Protein AF-A0A841KXM1-F1 (afdb_monomer_lite)

Radius of gyration: 32.11 Å; chains: 1; bounding box: 102×37×60 Å

Foldseek 3Di:
DDDDDDDDPPPVVVPDDPVRVVVVVVVLVVQQVVLVPDDDPQPDWRKDWAWDDADPNDTDIDMDTDPPPRDPDQDLLNLLVVLQADPVLSVVVVVCVVVVVDDSVLSVQLSVCCVVVVLNPDDNVSSNVVSVVSSVVVVVVVLVVLLVVLVVCVVVVNDDPVSVVSVVVSVVVVVVVVVVVVPDDPVVLVPDDPVRNVVVVVVVVVVVVVVVVVVVVVVVVVVD

pLDDT: mean 82.64, std 16.14, range [30.27, 97.94]

Organism: NCBI:txid1417629

Structure (mmCIF, N/CA/C/O backbone):
data_AF-A0A841KXM1-F1
#
_entry.id   AF-A0A841KXM1-F1
#
loop_
_atom_site.group_PDB
_atom_site.id
_atom_site.type_symbol
_atom_site.label_atom_id
_atom_site.label_alt_id
_atom_site.label_comp_id
_atom_site.label_asym_id
_atom_site.label_entity_id
_atom_site.label_seq_id
_atom_site.pdbx_PDB_ins_code
_atom_site.Cartn_x
_atom_site.Cartn_y
_atom_site.Cartn_z
_atom_site.occupancy
_atom_site.B_iso_or_equiv
_atom_site.auth_seq_id
_atom_site.auth_comp_id
_atom_site.auth_asym_id
_atom_site.auth_atom_id
_atom_site.pdbx_PDB_model_num
ATOM 1 N N . MET A 1 1 ? -34.979 -2.047 9.737 1.00 33.75 1 MET A N 1
ATOM 2 C CA . MET A 1 1 ? -35.364 -2.482 8.379 1.00 33.75 1 MET A CA 1
ATOM 3 C C . MET A 1 1 ? -36.869 -2.635 8.407 1.00 33.75 1 MET A C 1
ATOM 5 O O . MET A 1 1 ? -37.334 -3.384 9.251 1.00 33.75 1 MET A O 1
ATOM 9 N N . ALA A 1 2 ? -37.615 -1.849 7.634 1.00 32.53 2 ALA A N 1
ATOM 10 C CA . ALA A 1 2 ? -39.067 -2.001 7.574 1.00 32.53 2 ALA A CA 1
ATOM 11 C C . ALA A 1 2 ? -39.376 -3.144 6.600 1.00 32.53 2 ALA A C 1
ATOM 13 O O . ALA A 1 2 ? -38.935 -3.090 5.452 1.00 32.53 2 ALA A O 1
ATOM 14 N N . GLU A 1 3 ? -40.041 -4.195 7.076 1.00 30.27 3 GLU A N 1
ATOM 15 C CA . GLU A 1 3 ? -40.542 -5.271 6.221 1.00 30.27 3 GLU A CA 1
ATOM 16 C C . GLU A 1 3 ? -41.636 -4.712 5.306 1.00 30.27 3 GLU A C 1
ATOM 18 O O . GLU A 1 3 ? -42.667 -4.226 5.767 1.00 30.27 3 GLU A O 1
ATOM 23 N N . GLU A 1 4 ? -41.404 -4.757 3.993 1.00 31.05 4 GLU A N 1
ATOM 24 C CA . GLU A 1 4 ? -42.447 -4.494 3.004 1.00 31.05 4 GLU A CA 1
ATOM 25 C C . GLU A 1 4 ? -43.400 -5.695 2.968 1.00 31.05 4 GLU A C 1
ATOM 27 O O . GLU A 1 4 ? -43.123 -6.716 2.333 1.00 31.05 4 GLU A O 1
ATOM 32 N N . ALA A 1 5 ? -44.541 -5.575 3.646 1.00 32.94 5 ALA A N 1
ATOM 33 C CA . ALA A 1 5 ? -45.644 -6.513 3.498 1.00 32.94 5 ALA A CA 1
ATOM 34 C C . ALA A 1 5 ? -46.252 -6.368 2.090 1.00 32.94 5 ALA A C 1
ATOM 36 O O . ALA A 1 5 ? -46.859 -5.351 1.755 1.00 32.94 5 ALA A O 1
ATOM 37 N N . LYS A 1 6 ? -46.087 -7.390 1.242 1.00 36.53 6 LYS A N 1
ATOM 38 C CA . LYS A 1 6 ? -46.737 -7.465 -0.074 1.00 36.53 6 LYS A CA 1
ATOM 39 C C . LYS A 1 6 ? -48.099 -8.146 0.059 1.00 36.53 6 LYS A C 1
ATOM 41 O O . LYS A 1 6 ? -48.191 -9.367 -0.016 1.00 36.53 6 LYS A O 1
ATOM 46 N N . GLY A 1 7 ? -49.151 -7.353 0.239 1.00 41.91 7 GLY A N 1
ATOM 47 C CA . GLY A 1 7 ? -50.539 -7.802 0.106 1.00 41.91 7 GLY A CA 1
ATOM 48 C C . GLY A 1 7 ? -51.054 -7.589 -1.319 1.00 41.91 7 GLY A C 1
ATOM 49 O O . GLY A 1 7 ? -50.801 -6.546 -1.919 1.00 41.91 7 GLY A O 1
ATOM 50 N N . THR A 1 8 ? -51.773 -8.562 -1.881 1.00 43.53 8 THR A N 1
ATOM 51 C CA . THR A 1 8 ? -52.565 -8.364 -3.107 1.00 43.53 8 THR A CA 1
ATOM 52 C C . THR A 1 8 ? -54.009 -8.102 -2.694 1.00 43.53 8 THR A C 1
ATOM 54 O O . THR A 1 8 ? -54.679 -9.000 -2.196 1.00 43.53 8 THR A O 1
ATOM 57 N N . LEU A 1 9 ? -54.478 -6.865 -2.880 1.00 47.56 9 LEU A N 1
ATOM 58 C CA . LEU A 1 9 ? -55.866 -6.453 -2.640 1.00 47.56 9 LEU A CA 1
ATOM 59 C C . LEU A 1 9 ? -56.769 -7.084 -3.710 1.00 47.56 9 LEU A C 1
ATOM 61 O O . LEU A 1 9 ? -57.088 -6.446 -4.709 1.00 47.56 9 LEU A O 1
ATOM 65 N N . LYS A 1 10 ? -57.105 -8.368 -3.573 1.00 45.72 10 LYS A N 1
ATOM 66 C CA . LYS A 1 10 ? -58.022 -9.042 -4.506 1.00 45.72 10 LYS A CA 1
ATOM 67 C C . LYS A 1 10 ? -59.492 -8.801 -4.150 1.00 45.72 10 LYS A C 1
ATOM 69 O O . LYS A 1 10 ? -60.303 -8.696 -5.064 1.00 45.72 10 LYS A O 1
ATOM 74 N N . ASP A 1 11 ? -59.798 -8.619 -2.866 1.00 42.34 11 ASP A N 1
ATOM 75 C CA . ASP A 1 11 ? -61.180 -8.564 -2.369 1.00 42.34 11 ASP A CA 1
ATOM 76 C C . ASP A 1 11 ? -61.728 -7.129 -2.181 1.00 42.34 11 ASP A C 1
ATOM 78 O O . ASP A 1 11 ? -62.939 -6.937 -2.150 1.00 42.34 11 ASP A O 1
ATOM 82 N N . ASP A 1 12 ? -60.869 -6.097 -2.174 1.00 47.28 12 ASP A N 1
ATOM 83 C CA . ASP A 1 12 ? -61.279 -4.679 -2.048 1.00 47.28 12 ASP A CA 1
ATOM 84 C C . ASP A 1 12 ? -61.554 -3.975 -3.392 1.00 47.28 12 ASP A C 1
ATOM 86 O O . ASP A 1 12 ? -62.037 -2.846 -3.436 1.00 47.28 12 ASP A O 1
ATOM 90 N N . VAL A 1 13 ? -61.267 -4.616 -4.529 1.00 48.66 13 VAL A N 1
ATOM 91 C CA . VAL A 1 13 ? -61.446 -3.996 -5.861 1.00 48.66 13 VAL A CA 1
ATOM 92 C C . VAL A 1 13 ? -62.911 -4.047 -6.321 1.00 48.66 13 VAL A C 1
ATOM 94 O O . VAL A 1 13 ? -63.328 -3.275 -7.191 1.00 48.66 13 VAL A O 1
ATOM 97 N N . THR A 1 14 ? -63.726 -4.922 -5.725 1.00 45.06 14 THR A N 1
ATOM 98 C CA . THR A 1 14 ? -65.146 -5.088 -6.068 1.00 45.06 14 THR A CA 1
ATOM 99 C C . THR A 1 14 ? -66.056 -4.011 -5.473 1.00 45.06 14 THR A C 1
ATOM 101 O O . THR A 1 14 ? -67.154 -3.828 -5.989 1.00 45.06 14 THR A O 1
ATOM 104 N N . SER A 1 15 ? -65.614 -3.266 -4.453 1.00 54.12 15 SER A N 1
ATOM 105 C CA . SER A 1 15 ? -66.387 -2.201 -3.782 1.00 54.12 15 SER A CA 1
ATOM 106 C C . SER A 1 15 ? -66.145 -0.792 -4.350 1.00 54.12 15 SER A C 1
ATOM 108 O O . SER A 1 15 ? -66.822 0.161 -3.966 1.00 54.12 15 SER A O 1
ATOM 110 N N . ILE A 1 16 ? -65.203 -0.643 -5.287 1.00 60.38 16 ILE A N 1
ATOM 111 C CA . ILE A 1 16 ? -64.848 0.646 -5.895 1.00 60.38 16 ILE A CA 1
ATOM 112 C C . ILE A 1 16 ? -65.830 0.969 -7.029 1.00 60.38 16 ILE A C 1
ATOM 114 O O . ILE A 1 16 ? -66.057 0.141 -7.917 1.00 60.38 16 ILE A O 1
ATOM 118 N N . SER A 1 17 ? -66.377 2.189 -7.036 1.00 59.97 17 SER A N 1
ATOM 119 C CA . SER A 1 17 ? -67.207 2.682 -8.141 1.00 59.97 17 SER A CA 1
ATOM 120 C C . SER A 1 17 ? -66.431 2.680 -9.464 1.00 59.97 17 SER A C 1
ATOM 122 O O . SER A 1 17 ? -65.209 2.846 -9.489 1.00 59.97 17 SER A O 1
ATOM 124 N N . ASP A 1 18 ? -67.121 2.537 -10.594 1.00 67.88 18 ASP A N 1
ATOM 125 C CA . ASP A 1 18 ? -66.460 2.489 -11.908 1.00 67.88 18 ASP A CA 1
ATOM 126 C C . ASP A 1 18 ? -65.657 3.766 -12.214 1.00 67.88 18 ASP A C 1
ATOM 128 O O . ASP A 1 18 ? -64.608 3.728 -12.865 1.00 67.88 18 ASP A O 1
ATOM 132 N N . GLN A 1 19 ? -66.077 4.896 -11.639 1.00 66.06 19 GLN A N 1
ATOM 133 C CA . GLN A 1 19 ? -65.348 6.160 -11.692 1.00 66.06 19 GLN A CA 1
ATOM 134 C C . GLN A 1 19 ? -64.043 6.122 -10.870 1.00 66.06 19 GLN A C 1
ATOM 136 O O . GLN A 1 19 ? -63.011 6.617 -11.326 1.00 66.06 19 GLN A O 1
ATOM 141 N N . GLY A 1 20 ? -64.042 5.481 -9.695 1.00 60.66 20 GLY A N 1
ATOM 142 C CA . GLY A 1 20 ? -62.836 5.258 -8.889 1.00 60.66 20 GLY A CA 1
ATOM 143 C C . GLY A 1 20 ? -61.841 4.305 -9.561 1.00 60.66 20 GLY A C 1
ATOM 144 O O . GLY A 1 20 ? -60.639 4.577 -9.582 1.00 60.66 20 GLY A O 1
ATOM 145 N N . LYS A 1 21 ? -62.336 3.239 -10.204 1.00 64.12 21 LYS A N 1
ATOM 146 C CA . LYS A 1 21 ? -61.508 2.306 -10.992 1.00 64.12 21 LYS A CA 1
ATOM 147 C C . LYS A 1 21 ? -60.839 3.011 -12.172 1.00 64.12 21 LYS A C 1
ATOM 149 O O . LYS A 1 21 ? -59.639 2.852 -12.387 1.00 64.12 21 LYS A O 1
ATOM 154 N N . THR A 1 22 ? -61.590 3.841 -12.894 1.00 68.50 22 THR A N 1
ATOM 155 C CA . THR A 1 22 ? -61.076 4.610 -14.041 1.00 68.50 22 THR A CA 1
ATOM 156 C C . THR A 1 22 ? -59.987 5.603 -13.619 1.00 68.50 22 THR A C 1
ATOM 158 O O . THR A 1 22 ? -58.954 5.722 -14.286 1.00 68.50 22 THR A O 1
ATOM 161 N N . SER A 1 23 ? -60.157 6.263 -12.470 1.00 67.25 23 SER A N 1
ATOM 162 C CA . SER A 1 23 ? -59.146 7.163 -11.900 1.00 67.25 23 SER A CA 1
ATOM 163 C C . SER A 1 23 ? -57.851 6.430 -11.523 1.00 67.25 23 SER A C 1
ATOM 165 O O . SER A 1 23 ? -56.763 6.890 -11.866 1.00 67.25 23 SER A O 1
ATOM 167 N N . LEU A 1 24 ? -57.938 5.251 -10.897 1.00 70.56 24 LEU A N 1
ATOM 168 C CA . LEU A 1 24 ? -56.762 4.439 -10.544 1.00 70.56 24 LEU A CA 1
ATOM 169 C C . LEU A 1 24 ? -56.014 3.907 -11.773 1.00 70.56 24 LEU A C 1
ATOM 171 O O . LEU A 1 24 ? -54.780 3.884 -11.784 1.00 70.56 24 LEU A O 1
ATOM 175 N N . ILE A 1 25 ? -56.742 3.521 -12.826 1.00 72.75 25 ILE A N 1
ATOM 176 C CA . ILE A 1 25 ? -56.154 3.131 -14.116 1.00 72.75 25 ILE A CA 1
ATOM 177 C C . ILE A 1 25 ? -55.396 4.315 -14.721 1.00 72.75 25 ILE A C 1
ATOM 179 O O . ILE A 1 25 ? -54.244 4.166 -15.126 1.00 72.75 25 ILE A O 1
ATOM 183 N N . THR A 1 26 ? -56.000 5.504 -14.716 1.00 71.94 26 THR A N 1
ATOM 184 C CA . THR A 1 26 ? -55.374 6.724 -15.244 1.00 71.94 26 THR A CA 1
ATOM 185 C C . THR A 1 26 ? -54.081 7.055 -14.498 1.00 71.94 26 THR A C 1
ATOM 187 O O . THR A 1 26 ? -53.045 7.269 -15.123 1.00 71.94 26 THR A O 1
ATOM 190 N N . LEU A 1 27 ? -54.092 7.009 -13.163 1.00 73.44 27 LEU A N 1
ATOM 191 C CA . LEU A 1 27 ? -52.903 7.266 -12.341 1.00 73.44 27 LEU A CA 1
ATOM 192 C C . LEU A 1 27 ? -51.811 6.205 -12.544 1.00 73.44 27 LEU A C 1
ATOM 194 O O . LEU A 1 27 ? -50.624 6.536 -12.574 1.00 73.44 27 LEU A O 1
ATOM 198 N N . SER A 1 28 ? -52.200 4.946 -12.760 1.00 70.38 28 SER A N 1
ATOM 199 C CA . SER A 1 28 ? -51.279 3.851 -13.090 1.00 70.38 28 SER A CA 1
ATOM 200 C C . SER A 1 28 ? -50.615 4.047 -14.458 1.00 70.38 28 SER A C 1
ATOM 202 O O . SER A 1 28 ? -49.408 3.826 -14.604 1.00 70.38 28 SER A O 1
ATOM 204 N N . ILE A 1 29 ? -51.372 4.510 -15.459 1.00 75.25 29 ILE A N 1
ATOM 205 C CA . ILE A 1 29 ? -50.855 4.843 -16.795 1.00 75.25 29 ILE A CA 1
ATOM 206 C C . ILE A 1 29 ? -49.879 6.019 -16.709 1.00 75.25 29 ILE A C 1
ATOM 208 O O . ILE A 1 29 ? -48.792 5.942 -17.288 1.00 75.25 29 ILE A O 1
ATOM 212 N N . THR A 1 30 ? -50.210 7.063 -15.944 1.00 74.50 30 THR A N 1
ATOM 213 C CA . THR A 1 30 ? -49.326 8.214 -15.708 1.00 74.50 30 THR A CA 1
ATOM 214 C C . THR A 1 30 ? -48.024 7.778 -15.042 1.00 74.50 30 THR A C 1
ATOM 216 O O . THR A 1 30 ? -46.947 8.033 -15.579 1.00 74.50 30 THR A O 1
ATOM 219 N N . ALA A 1 31 ? -48.098 7.015 -13.945 1.00 72.44 31 ALA A N 1
ATOM 220 C CA . ALA A 1 31 ? -46.917 6.503 -13.252 1.00 72.44 31 ALA A CA 1
ATOM 221 C C . ALA A 1 31 ? -46.010 5.688 -14.190 1.00 72.44 31 ALA A C 1
ATOM 223 O O . ALA A 1 31 ? -44.792 5.876 -14.209 1.00 72.44 31 ALA A O 1
ATOM 224 N N . THR A 1 32 ? -46.600 4.817 -15.011 1.00 75.00 32 THR A N 1
ATOM 225 C CA . THR A 1 32 ? -45.868 3.958 -15.955 1.00 75.00 32 THR A CA 1
ATOM 226 C C . THR A 1 32 ? -45.220 4.768 -17.080 1.00 75.00 32 THR A C 1
ATOM 228 O O . THR A 1 32 ? -44.051 4.554 -17.417 1.00 75.00 32 THR A O 1
ATOM 231 N N . THR A 1 33 ? -45.950 5.735 -17.633 1.00 75.19 33 THR A N 1
ATOM 232 C CA . THR A 1 33 ? -45.471 6.629 -18.697 1.00 75.19 33 THR A CA 1
ATOM 233 C C . THR A 1 33 ? -44.314 7.493 -18.205 1.00 75.19 33 THR A C 1
ATOM 235 O O . THR A 1 33 ? -43.276 7.586 -18.864 1.00 75.19 33 THR A O 1
ATOM 238 N N . ASP A 1 34 ? -44.426 8.033 -16.996 1.00 75.44 34 ASP A N 1
ATOM 239 C CA . ASP A 1 34 ? -43.392 8.867 -16.392 1.00 75.44 34 ASP A CA 1
ATOM 240 C C . ASP A 1 34 ? -42.121 8.077 -16.068 1.00 75.44 34 ASP A C 1
ATOM 242 O O . ASP A 1 34 ? -41.009 8.561 -16.292 1.00 75.44 34 ASP A O 1
ATOM 246 N N . VAL A 1 35 ? -42.240 6.834 -15.583 1.00 77.88 35 VAL A N 1
ATOM 247 C CA . VAL A 1 35 ? -41.069 5.954 -15.404 1.00 77.88 35 VAL A CA 1
ATOM 248 C C . VAL A 1 35 ? -40.382 5.667 -16.730 1.00 77.88 35 VAL A C 1
ATOM 250 O O . VAL A 1 35 ? -39.149 5.671 -16.790 1.00 77.88 35 VAL A O 1
ATOM 253 N N . LYS A 1 36 ? -41.158 5.418 -17.788 1.00 71.88 36 LYS A N 1
ATOM 254 C CA . LYS A 1 36 ? -40.633 5.136 -19.126 1.00 71.88 36 LYS A CA 1
ATOM 255 C C . LYS A 1 36 ? -39.865 6.336 -19.688 1.00 71.88 36 LYS A C 1
ATOM 257 O O . LYS A 1 36 ? -38.782 6.153 -20.244 1.00 71.88 36 LYS A O 1
ATOM 262 N N . ASN A 1 37 ? -40.377 7.547 -19.467 1.00 74.62 37 ASN A N 1
ATOM 263 C CA . ASN A 1 37 ? -39.819 8.794 -19.996 1.00 74.62 37 ASN A CA 1
ATOM 264 C C . ASN A 1 37 ? -38.663 9.374 -19.159 1.00 74.62 37 ASN A C 1
ATOM 266 O O . ASN A 1 37 ? -37.918 10.234 -19.637 1.00 74.62 37 ASN A O 1
ATOM 270 N N . LYS A 1 38 ? -38.443 8.896 -17.927 1.00 75.19 38 LYS A N 1
ATOM 271 C CA . LYS A 1 38 ? -37.293 9.306 -17.108 1.00 75.19 38 LYS A CA 1
ATOM 272 C C . LYS A 1 38 ? -35.965 8.857 -17.732 1.00 75.19 38 LYS A C 1
ATOM 274 O O . LYS A 1 38 ? -35.684 7.663 -17.883 1.00 75.19 38 LYS A O 1
ATOM 279 N N . LYS A 1 39 ? -35.081 9.824 -18.004 1.00 61.00 39 LYS A N 1
ATOM 280 C CA . LYS A 1 39 ? -33.675 9.557 -18.349 1.00 61.00 39 LYS A CA 1
ATOM 281 C C . LYS A 1 39 ? -32.973 8.928 -17.139 1.00 61.00 39 LYS A C 1
ATOM 283 O O . LYS A 1 39 ? -32.937 9.518 -16.060 1.00 61.00 39 LYS A O 1
ATOM 288 N N . SER A 1 40 ? -32.430 7.720 -17.306 1.00 58.50 40 SER A N 1
ATOM 289 C CA . SER A 1 40 ? -31.697 7.036 -16.233 1.00 58.50 40 SER A CA 1
ATOM 290 C C . SER A 1 40 ? -30.399 7.782 -15.926 1.00 58.50 40 SER A C 1
ATOM 292 O O . SER A 1 40 ? -29.596 8.041 -16.822 1.00 58.50 40 SER A O 1
ATOM 294 N N . LYS A 1 41 ? -30.164 8.089 -14.647 1.00 58.47 41 LYS A N 1
ATOM 295 C CA . LYS A 1 41 ? -28.811 8.351 -14.150 1.00 58.47 41 LYS A CA 1
ATOM 296 C C . LYS A 1 41 ? -28.156 6.982 -13.948 1.00 58.47 41 LYS A C 1
ATOM 298 O O . LYS A 1 41 ? -28.628 6.208 -13.120 1.00 58.47 41 LYS A O 1
ATOM 303 N N . SER A 1 42 ? -27.125 6.696 -14.749 1.00 48.66 42 SER A N 1
ATOM 304 C CA . SER A 1 42 ? -26.376 5.429 -14.833 1.00 48.66 42 SER A CA 1
ATOM 305 C C . SER A 1 42 ? -26.500 4.514 -13.602 1.00 48.66 42 SER A C 1
ATOM 307 O O . SER A 1 42 ? -25.967 4.822 -12.534 1.00 48.66 42 SER A O 1
ATOM 309 N N . GLY A 1 43 ? -27.142 3.355 -13.784 1.00 55.88 43 GLY A N 1
ATOM 310 C CA . GLY A 1 43 ? -27.114 2.236 -12.834 1.00 55.88 43 GLY A CA 1
ATOM 311 C C . GLY A 1 43 ? -28.158 2.257 -11.712 1.00 55.88 43 GLY A C 1
ATOM 312 O O . GLY A 1 43 ? -28.087 1.403 -10.834 1.00 55.88 43 GLY A O 1
ATOM 313 N N . LYS A 1 44 ? -29.119 3.192 -11.711 1.00 58.12 44 LYS A N 1
ATOM 314 C CA . LYS A 1 44 ? -30.263 3.168 -10.779 1.00 58.12 44 LYS A CA 1
ATOM 315 C C . LYS A 1 44 ? -31.550 2.733 -11.478 1.00 58.12 44 LYS A C 1
ATOM 317 O O . LYS A 1 44 ? -31.846 3.207 -12.577 1.00 58.12 44 LYS A O 1
ATOM 322 N N . THR A 1 45 ? -32.325 1.882 -10.804 1.00 62.66 45 THR A N 1
ATOM 323 C CA . THR A 1 45 ? -33.693 1.509 -11.190 1.00 62.66 45 THR A CA 1
ATOM 324 C C . THR A 1 45 ? -34.537 2.772 -11.344 1.00 62.66 45 THR A C 1
ATOM 326 O O . THR A 1 45 ? -34.564 3.619 -10.445 1.00 62.66 45 THR A O 1
ATOM 329 N N . LYS A 1 46 ? -35.215 2.935 -12.485 1.00 73.81 46 LYS A N 1
ATOM 330 C CA . LYS A 1 46 ? -36.122 4.074 -12.683 1.00 73.81 46 LYS A CA 1
ATOM 331 C C . LYS A 1 46 ? -37.378 3.815 -11.851 1.00 73.81 46 LYS A C 1
ATOM 333 O O . LYS A 1 46 ? -38.024 2.791 -12.050 1.00 73.81 46 LYS A O 1
ATOM 338 N N . LYS A 1 47 ? -37.710 4.730 -10.939 1.00 77.50 47 LYS A N 1
ATOM 339 C CA . LYS A 1 47 ? -38.901 4.665 -10.081 1.00 77.50 47 LYS A CA 1
ATOM 340 C C . LYS A 1 47 ? -39.700 5.963 -10.193 1.00 77.50 47 LYS A C 1
ATOM 342 O O . LYS A 1 47 ? -39.121 7.058 -10.196 1.00 77.50 47 LYS A O 1
ATOM 347 N N . THR A 1 48 ? -41.017 5.847 -10.270 1.00 78.69 48 THR A N 1
ATOM 348 C CA . THR A 1 48 ? -41.958 6.954 -10.075 1.00 78.69 48 THR A CA 1
ATOM 349 C C . THR A 1 48 ? -42.976 6.502 -9.054 1.00 78.69 48 THR A C 1
ATOM 351 O O . THR A 1 48 ? -43.478 5.383 -9.121 1.00 78.69 48 THR A O 1
ATOM 354 N N . THR A 1 49 ? -43.238 7.390 -8.111 1.00 77.56 49 THR A N 1
ATOM 355 C CA . THR A 1 49 ? -44.252 7.226 -7.087 1.00 77.56 49 THR A CA 1
ATOM 356 C C . THR A 1 49 ? -45.294 8.302 -7.338 1.00 77.56 49 THR A C 1
ATOM 358 O O . THR A 1 49 ? -44.930 9.468 -7.485 1.00 77.56 49 THR A O 1
ATOM 361 N N . VAL A 1 50 ? -46.557 7.909 -7.405 1.00 77.88 50 VAL A N 1
ATOM 362 C CA . VAL A 1 50 ? -47.707 8.810 -7.450 1.00 77.88 50 VAL A CA 1
ATOM 363 C C . VAL A 1 50 ? -48.451 8.633 -6.135 1.00 77.88 50 VAL A C 1
ATOM 365 O O . VAL A 1 50 ? -48.864 7.521 -5.808 1.00 77.88 50 VAL A O 1
ATOM 368 N N . GLU A 1 51 ? -48.565 9.701 -5.352 1.00 78.94 51 GLU A N 1
ATOM 369 C CA . GLU A 1 51 ? -49.301 9.668 -4.087 1.00 78.94 51 GLU A CA 1
ATOM 370 C C . GLU A 1 51 ? -50.807 9.671 -4.367 1.00 78.94 51 GLU A C 1
ATOM 372 O O . GLU A 1 51 ? -51.280 10.445 -5.197 1.00 78.94 51 GLU A O 1
ATOM 377 N N . LEU A 1 52 ? -51.544 8.768 -3.719 1.00 73.38 52 LEU A N 1
ATOM 378 C CA . LEU A 1 52 ? -52.992 8.643 -3.868 1.00 73.38 52 LEU A CA 1
ATOM 379 C C . LEU A 1 52 ? -53.722 9.443 -2.791 1.00 73.38 52 LEU A C 1
ATOM 381 O O . LEU A 1 52 ? -54.510 10.325 -3.108 1.00 73.38 52 LEU A O 1
ATOM 385 N N . THR A 1 53 ? -53.481 9.111 -1.523 1.00 73.69 53 THR A N 1
ATOM 386 C CA . THR A 1 53 ? -54.111 9.752 -0.362 1.00 73.69 53 THR A CA 1
ATOM 387 C C . THR A 1 53 ? -53.396 9.331 0.928 1.00 73.69 53 THR A C 1
ATOM 389 O O . THR A 1 53 ? -52.567 8.417 0.914 1.00 73.69 53 THR A O 1
ATOM 392 N N . GLU A 1 54 ? -53.729 9.971 2.044 1.00 77.81 54 GLU A N 1
ATOM 393 C CA . GLU A 1 54 ? -53.304 9.591 3.390 1.00 77.81 54 GLU A CA 1
ATOM 394 C C . GLU A 1 54 ? -54.546 9.354 4.256 1.00 77.81 54 GLU A C 1
ATOM 396 O O . GLU A 1 54 ? -55.429 10.208 4.318 1.00 77.81 54 GLU A O 1
ATOM 401 N N . ILE A 1 55 ? -54.634 8.184 4.892 1.00 72.25 55 ILE A N 1
ATOM 402 C CA . ILE A 1 55 ? -55.731 7.821 5.801 1.00 72.25 55 ILE A CA 1
ATOM 403 C C . ILE A 1 55 ? -55.097 7.332 7.099 1.00 72.25 55 ILE A C 1
ATOM 405 O O . ILE A 1 55 ? -54.254 6.437 7.063 1.00 72.25 55 ILE A O 1
ATOM 409 N N . ASP A 1 56 ? -55.461 7.948 8.224 1.00 72.88 56 ASP A N 1
ATOM 410 C CA . ASP A 1 56 ? -54.965 7.609 9.567 1.00 72.88 56 ASP A CA 1
ATOM 411 C C . ASP A 1 56 ? -53.428 7.551 9.674 1.00 72.88 56 ASP A C 1
ATOM 413 O O . ASP A 1 56 ? -52.849 6.690 10.335 1.00 72.88 56 ASP A O 1
ATOM 417 N N . GLY A 1 57 ? -52.742 8.472 8.988 1.00 71.06 57 GLY A N 1
ATOM 418 C CA . GLY A 1 57 ? -51.276 8.540 8.954 1.00 71.06 57 GLY A CA 1
ATOM 419 C C . GLY A 1 57 ? -50.610 7.524 8.017 1.00 71.06 57 GLY A C 1
ATOM 420 O O . GLY A 1 57 ? -49.381 7.459 7.946 1.00 71.06 57 GLY A O 1
ATOM 421 N N . VAL A 1 58 ? -51.395 6.731 7.279 1.00 61.62 58 VAL A N 1
ATOM 422 C CA . VAL A 1 58 ? -50.909 5.757 6.295 1.00 61.62 58 VAL A CA 1
ATOM 423 C C . VAL A 1 58 ? -51.026 6.338 4.890 1.00 61.62 58 VAL A C 1
ATOM 425 O O . VAL A 1 58 ? -52.118 6.639 4.407 1.00 61.62 58 VAL A O 1
ATOM 428 N N . LYS A 1 59 ? -49.884 6.468 4.209 1.00 71.94 59 LYS A N 1
ATOM 429 C CA . LYS A 1 59 ? -49.805 6.974 2.833 1.00 71.94 59 LYS A CA 1
ATOM 430 C C . LYS A 1 59 ? -50.014 5.860 1.817 1.00 71.94 59 LYS A C 1
ATOM 432 O O . LYS A 1 59 ? -49.240 4.906 1.762 1.00 71.94 59 LYS A O 1
ATOM 437 N N . TYR A 1 60 ? -50.996 6.042 0.947 1.00 68.06 60 TYR A N 1
ATOM 438 C CA . TYR A 1 60 ? -51.265 5.167 -0.186 1.00 68.06 60 TYR A CA 1
ATOM 439 C C . TYR A 1 60 ? -50.600 5.737 -1.436 1.00 68.06 60 TYR A C 1
ATOM 441 O O . TYR A 1 60 ? -50.749 6.918 -1.748 1.00 68.06 60 TYR A O 1
ATOM 449 N N . GLN A 1 61 ? -49.842 4.912 -2.158 1.00 78.44 61 GLN A N 1
ATOM 450 C CA . GLN A 1 61 ? -49.072 5.345 -3.323 1.00 78.44 61 GLN A CA 1
ATOM 451 C C . GLN A 1 61 ? -49.094 4.281 -4.427 1.00 78.44 61 GLN A C 1
ATOM 453 O O . GLN A 1 61 ? -49.014 3.087 -4.144 1.00 78.44 61 GLN A O 1
ATOM 458 N N . ILE A 1 62 ? -49.125 4.715 -5.690 1.00 77.00 62 ILE A N 1
ATOM 459 C CA . ILE A 1 62 ? -48.848 3.863 -6.854 1.00 77.00 62 ILE A CA 1
ATOM 460 C C . ILE A 1 62 ? -47.373 3.994 -7.201 1.00 77.00 62 ILE A C 1
ATOM 462 O O . ILE A 1 62 ? -46.859 5.093 -7.417 1.00 77.00 62 ILE A O 1
ATOM 466 N N . VAL A 1 63 ? -46.689 2.859 -7.286 1.00 74.81 63 VAL A N 1
ATOM 467 C CA . VAL A 1 63 ? -45.267 2.798 -7.606 1.00 74.81 63 VAL A CA 1
ATOM 468 C C . VAL A 1 63 ? -45.076 2.051 -8.917 1.00 74.81 63 VAL A C 1
ATOM 470 O O . VAL A 1 63 ? -45.401 0.873 -9.019 1.00 74.81 63 VAL A O 1
ATOM 473 N N . ALA A 1 64 ? -44.475 2.721 -9.897 1.00 77.19 64 ALA A N 1
ATOM 474 C CA . ALA A 1 64 ? -43.977 2.088 -11.109 1.00 77.19 64 ALA A CA 1
ATOM 475 C C . ALA A 1 64 ? -42.444 1.996 -11.052 1.00 77.19 64 ALA A C 1
ATOM 477 O O . ALA A 1 64 ? -41.755 2.951 -10.669 1.00 77.19 64 ALA A O 1
ATOM 478 N N . THR A 1 65 ? -41.898 0.848 -11.451 1.00 72.38 65 THR A N 1
ATOM 479 C CA . THR A 1 65 ? -40.454 0.584 -11.517 1.00 72.38 65 THR A CA 1
ATOM 480 C C . THR A 1 65 ? -40.089 -0.053 -12.852 1.00 72.38 65 THR A C 1
ATOM 482 O O . THR A 1 65 ? -40.720 -1.019 -13.265 1.00 72.38 65 THR A O 1
ATOM 485 N N . ASN A 1 66 ? -39.054 0.460 -13.522 1.00 72.19 66 ASN A N 1
ATOM 486 C CA . ASN A 1 66 ? -38.467 -0.197 -14.693 1.00 72.19 66 ASN A CA 1
ATOM 487 C C . ASN A 1 66 ? -37.227 -0.985 -14.244 1.00 72.19 66 ASN A C 1
ATOM 489 O O . ASN A 1 66 ? -36.204 -0.390 -13.891 1.00 72.19 66 ASN A O 1
ATOM 493 N N . GLU A 1 67 ? -37.351 -2.314 -14.257 1.00 64.75 67 GLU A N 1
ATOM 494 C CA . GLU A 1 67 ? -36.312 -3.291 -13.909 1.00 64.75 67 GLU A CA 1
ATOM 495 C C . GLU A 1 67 ? -35.382 -3.635 -15.088 1.00 64.75 67 GLU A C 1
ATOM 497 O O . GLU A 1 67 ? -34.895 -4.760 -15.206 1.00 64.75 67 GLU A O 1
ATOM 502 N N . GLU A 1 68 ? -35.099 -2.689 -15.986 1.00 62.91 68 GLU A N 1
ATOM 503 C CA . GLU A 1 68 ? -33.985 -2.835 -16.924 1.00 62.91 68 GLU A CA 1
ATOM 504 C C . GLU A 1 68 ? -32.709 -3.145 -16.126 1.00 62.91 68 GLU A C 1
ATOM 506 O O . GLU A 1 68 ? -32.188 -2.301 -15.389 1.00 62.91 68 GLU A O 1
ATOM 511 N N . LYS A 1 69 ? -32.226 -4.391 -16.249 1.00 53.62 69 LYS A N 1
ATOM 512 C CA . LYS A 1 69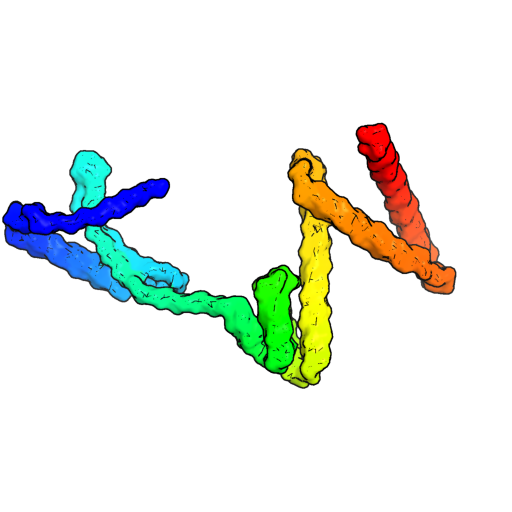 ? -31.027 -4.881 -15.568 1.00 53.62 69 LYS A CA 1
ATOM 513 C C . LYS A 1 69 ? -29.875 -3.930 -15.878 1.00 53.62 69 LYS A C 1
ATOM 515 O O . LYS A 1 69 ? -29.360 -3.905 -16.995 1.00 53.62 69 LYS A O 1
ATOM 520 N N . SER A 1 70 ? -29.469 -3.152 -14.874 1.00 56.56 70 SER A N 1
ATOM 521 C CA . SER A 1 70 ? -28.192 -2.442 -14.858 1.00 56.56 70 SER A CA 1
ATOM 522 C C . SER A 1 70 ? -27.128 -3.384 -15.418 1.00 56.56 70 SER A C 1
ATOM 524 O O . SER A 1 70 ? -26.940 -4.465 -14.857 1.00 56.56 70 SER A O 1
ATOM 526 N N . LYS A 1 71 ? -26.444 -2.999 -16.507 1.00 59.78 71 LYS A N 1
ATOM 527 C CA . LYS A 1 71 ? -25.332 -3.800 -17.040 1.00 59.78 71 LYS A CA 1
ATOM 528 C C . LYS A 1 71 ? -24.404 -4.170 -15.874 1.00 59.78 71 LYS A C 1
ATOM 530 O O . LYS A 1 71 ? -24.094 -3.285 -15.065 1.00 59.78 71 LYS A O 1
ATOM 535 N N . PRO A 1 72 ? -24.008 -5.446 -15.735 1.00 62.31 72 PRO A N 1
ATOM 536 C CA . PRO A 1 72 ? -23.137 -5.848 -14.644 1.00 62.31 72 PRO A CA 1
ATOM 537 C C . PRO A 1 72 ? -21.863 -5.004 -14.698 1.00 62.31 72 PRO A C 1
ATOM 539 O O . PRO A 1 72 ? -21.302 -4.766 -15.771 1.00 62.31 72 PRO A O 1
ATOM 542 N N . ARG A 1 73 ? -21.437 -4.483 -13.542 1.00 69.19 73 ARG A N 1
ATOM 543 C CA . ARG A 1 73 ? -20.168 -3.754 -13.453 1.00 69.19 73 ARG A CA 1
ATOM 544 C C . ARG A 1 73 ? -19.048 -4.701 -13.883 1.00 69.19 73 ARG A C 1
ATOM 546 O O . ARG A 1 73 ? -18.995 -5.822 -13.388 1.00 69.19 73 ARG A O 1
ATOM 553 N N . ALA A 1 74 ? -18.162 -4.230 -14.763 1.00 80.06 74 ALA A N 1
ATOM 554 C CA . ALA A 1 74 ? -16.989 -4.993 -15.182 1.00 80.06 74 ALA A CA 1
ATOM 555 C C . ALA A 1 74 ? -16.185 -5.447 -13.956 1.00 80.06 74 ALA A C 1
ATOM 557 O O . ALA A 1 74 ? -15.880 -4.633 -13.069 1.00 80.06 74 ALA A O 1
ATOM 558 N N . THR A 1 75 ? -15.862 -6.739 -13.917 1.00 89.88 75 THR A N 1
ATOM 559 C CA . THR A 1 75 ? -15.090 -7.344 -12.828 1.00 89.88 75 THR A CA 1
ATOM 560 C C . THR A 1 75 ? -13.645 -6.838 -12.850 1.00 89.88 75 THR A C 1
ATOM 562 O O . THR A 1 75 ? -13.207 -6.181 -13.800 1.00 89.88 75 THR A O 1
ATOM 565 N N . VAL A 1 76 ? -12.879 -7.080 -11.784 1.00 90.44 76 VAL A N 1
ATOM 566 C CA . VAL A 1 76 ? -11.456 -6.699 -11.778 1.00 90.44 76 VAL A CA 1
ATOM 567 C C . VAL A 1 76 ? -10.679 -7.555 -12.776 1.00 90.44 76 VAL A C 1
ATOM 569 O O . VAL A 1 76 ? -9.775 -7.055 -13.433 1.00 90.44 76 VAL A O 1
ATOM 572 N N . GLU A 1 77 ? -11.087 -8.799 -12.976 1.00 93.81 77 GLU A N 1
ATOM 573 C CA . GLU A 1 77 ? -10.562 -9.703 -13.989 1.00 93.81 77 GLU A CA 1
ATOM 574 C C . GLU A 1 77 ? -10.804 -9.168 -15.401 1.00 93.81 77 GLU A C 1
ATOM 576 O O . GLU A 1 77 ? -9.884 -9.176 -16.217 1.00 93.81 77 GLU A O 1
ATOM 581 N N . ASP A 1 78 ? -11.997 -8.634 -15.681 1.00 92.62 78 ASP A N 1
ATOM 582 C CA . ASP A 1 78 ? -12.281 -7.979 -16.966 1.00 92.62 78 ASP A CA 1
ATOM 583 C C . ASP A 1 78 ? -11.388 -6.755 -17.166 1.00 92.62 78 ASP A C 1
ATOM 585 O O . ASP A 1 78 ? -10.857 -6.544 -18.256 1.00 92.62 78 ASP A O 1
ATOM 589 N N . LYS A 1 79 ? -11.147 -5.987 -16.096 1.00 92.94 79 LYS A N 1
ATOM 590 C CA . LYS A 1 79 ? -10.211 -4.858 -16.132 1.00 92.94 79 LYS A CA 1
ATOM 591 C C . LYS A 1 79 ? -8.788 -5.318 -16.425 1.00 92.94 79 LYS A C 1
ATOM 593 O O . LYS A 1 79 ? -8.161 -4.728 -17.294 1.00 92.94 79 LYS A O 1
ATOM 598 N N . ILE A 1 80 ? -8.298 -6.374 -15.771 1.00 95.12 80 ILE A N 1
ATOM 599 C CA . ILE A 1 80 ? -6.955 -6.926 -16.014 1.00 95.12 80 ILE A CA 1
ATOM 600 C C . ILE A 1 80 ? -6.817 -7.378 -17.474 1.00 95.12 80 ILE A C 1
ATOM 602 O O . ILE A 1 80 ? -5.848 -7.011 -18.135 1.00 95.12 80 ILE A O 1
ATOM 606 N N . ARG A 1 81 ? -7.805 -8.107 -18.008 1.00 94.75 81 ARG A N 1
ATOM 607 C CA . ARG A 1 81 ? -7.809 -8.539 -19.418 1.00 94.75 81 ARG A CA 1
ATOM 608 C C . ARG A 1 81 ? -7.812 -7.355 -20.381 1.00 94.75 81 ARG A C 1
ATOM 610 O O . ARG A 1 81 ? -7.113 -7.391 -21.388 1.00 94.75 81 ARG A O 1
ATOM 617 N N . SER A 1 82 ? -8.546 -6.291 -20.053 1.00 92.25 82 SER A N 1
ATOM 618 C CA . SER A 1 82 ? -8.639 -5.093 -20.894 1.00 92.25 82 SER A CA 1
ATOM 619 C C . SER A 1 82 ? -7.340 -4.285 -20.999 1.00 92.25 82 SER A C 1
ATOM 621 O O . SER A 1 82 ? -7.231 -3.453 -21.893 1.00 92.25 82 SER A O 1
ATOM 623 N N . ILE A 1 83 ? -6.340 -4.539 -20.141 1.00 92.88 83 ILE A N 1
ATOM 624 C CA . ILE A 1 83 ? -5.023 -3.883 -20.237 1.00 92.88 83 ILE A CA 1
ATOM 625 C C . ILE A 1 83 ? -4.303 -4.302 -21.532 1.00 92.88 83 ILE A C 1
ATOM 627 O O . ILE A 1 83 ? -3.529 -3.524 -22.083 1.00 92.88 83 ILE A O 1
ATOM 631 N N . GLY A 1 84 ? -4.565 -5.513 -22.041 1.00 90.94 84 GLY A N 1
ATOM 632 C CA . GLY A 1 84 ? -3.948 -6.008 -23.275 1.00 90.94 84 GLY A CA 1
ATOM 633 C C . GLY A 1 84 ? -2.500 -6.483 -23.108 1.00 90.94 84 GLY A C 1
ATOM 634 O O . GLY A 1 84 ? -1.748 -6.505 -24.079 1.00 90.94 84 GLY A O 1
ATOM 635 N N . LEU A 1 85 ? -2.093 -6.850 -21.887 1.00 93.44 85 LEU A N 1
ATOM 636 C CA . LEU A 1 85 ? -0.806 -7.511 -21.647 1.00 93.44 85 LEU A CA 1
ATOM 637 C C . LEU A 1 85 ? -0.816 -8.941 -22.201 1.00 93.44 85 LEU A C 1
ATOM 639 O O . LEU A 1 85 ? -1.872 -9.558 -22.374 1.00 93.44 85 LEU A O 1
ATOM 643 N N . VAL A 1 86 ? 0.375 -9.501 -22.416 1.00 95.12 86 VAL A N 1
ATOM 644 C CA . VAL A 1 86 ? 0.528 -10.885 -22.886 1.00 95.12 86 VAL A CA 1
ATOM 645 C C . VAL A 1 86 ? -0.169 -11.855 -21.921 1.00 95.12 86 VAL A C 1
ATOM 647 O O . VAL A 1 86 ? -0.070 -11.711 -20.702 1.00 95.12 86 VAL A O 1
ATOM 650 N N . ASN A 1 87 ? -0.834 -12.884 -22.462 1.00 95.12 87 ASN A N 1
ATOM 651 C CA . ASN A 1 87 ? -1.672 -13.836 -21.714 1.00 95.12 87 ASN A CA 1
ATOM 652 C C . ASN A 1 87 ? -1.022 -14.394 -20.441 1.00 95.12 87 ASN A C 1
ATOM 654 O O . ASN A 1 87 ? -1.696 -14.521 -19.422 1.00 95.12 87 ASN A O 1
ATOM 658 N N . LYS A 1 88 ? 0.285 -14.688 -20.476 1.00 94.62 88 LYS A N 1
ATOM 659 C CA . LYS A 1 88 ? 1.030 -15.172 -19.306 1.00 94.62 88 LYS A CA 1
ATOM 660 C C . LYS A 1 88 ? 1.021 -14.150 -18.161 1.00 94.62 88 LYS A C 1
ATOM 662 O O . LYS A 1 88 ? 0.715 -14.509 -17.031 1.00 94.62 88 LYS A O 1
ATOM 667 N N . VAL A 1 89 ? 1.301 -12.880 -18.463 1.00 95.31 89 VAL A N 1
ATOM 668 C CA . VAL A 1 89 ? 1.320 -11.781 -17.480 1.00 95.31 89 VAL A CA 1
ATOM 669 C C . VAL A 1 89 ? -0.092 -11.503 -16.965 1.00 95.31 89 VAL A C 1
ATOM 671 O O . VAL A 1 89 ? -0.307 -11.411 -15.757 1.00 95.31 89 VAL A O 1
ATOM 674 N N . THR A 1 90 ? -1.070 -11.452 -17.871 1.00 96.56 90 THR A N 1
ATOM 675 C CA . THR A 1 90 ? -2.497 -11.309 -17.549 1.00 96.56 90 THR A CA 1
ATOM 676 C C . THR A 1 90 ? -2.976 -12.412 -16.599 1.00 96.56 90 THR A C 1
ATOM 678 O O . THR A 1 90 ? -3.630 -12.119 -15.598 1.00 96.56 90 THR A O 1
ATOM 681 N N . GLY A 1 91 ? -2.614 -13.671 -16.868 1.00 96.81 91 GLY A N 1
ATOM 682 C CA . GLY A 1 91 ? -2.938 -14.817 -16.017 1.00 96.81 91 GLY A CA 1
ATOM 683 C C . GLY A 1 91 ? -2.360 -14.682 -14.609 1.00 96.81 91 GLY A C 1
ATOM 684 O O . GLY A 1 91 ? -3.100 -14.796 -13.634 1.00 96.81 91 GLY A O 1
ATOM 685 N N . THR A 1 92 ? -1.073 -14.335 -14.497 1.00 96.62 92 THR A N 1
ATOM 686 C CA . THR A 1 92 ? -0.419 -14.108 -13.198 1.00 96.62 92 THR A CA 1
ATOM 687 C C . THR A 1 92 ? -1.103 -13.001 -12.394 1.00 96.62 92 THR A C 1
ATOM 689 O O . THR A 1 92 ? -1.337 -13.170 -11.201 1.00 96.62 92 THR A O 1
ATOM 692 N N . LEU A 1 93 ? -1.474 -11.881 -13.022 1.00 97.00 93 LEU A N 1
ATOM 693 C CA . LEU A 1 93 ? -2.169 -10.789 -12.329 1.00 97.00 93 LEU A CA 1
ATOM 694 C C . LEU A 1 93 ? -3.545 -11.217 -11.801 1.00 97.00 93 LEU A C 1
ATOM 696 O O . LEU A 1 93 ? -3.907 -10.863 -10.680 1.00 97.00 93 LEU A O 1
ATOM 700 N N . ILE A 1 94 ? -4.301 -12.005 -12.572 1.00 97.19 94 ILE A N 1
ATOM 701 C CA . ILE A 1 94 ? -5.595 -12.54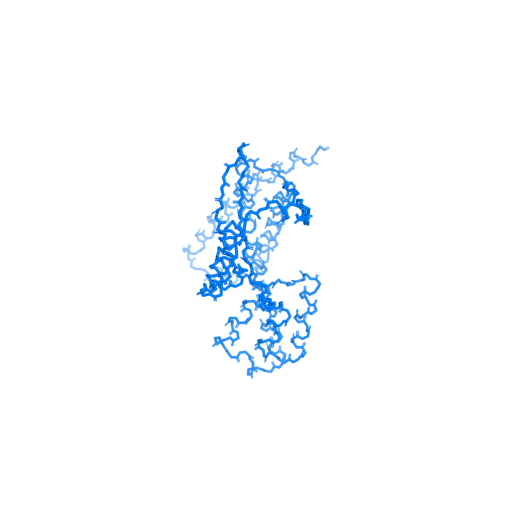1 -12.125 1.00 97.19 94 ILE A CA 1
ATOM 702 C C . ILE A 1 94 ? -5.408 -13.473 -10.922 1.00 97.19 94 ILE A C 1
ATOM 704 O O . ILE A 1 94 ? -6.164 -13.377 -9.957 1.00 97.19 94 ILE A O 1
ATOM 708 N N . GLU A 1 95 ? -4.406 -14.353 -10.944 1.00 97.19 95 GLU A N 1
ATOM 709 C CA . GLU A 1 95 ? -4.116 -15.237 -9.809 1.00 97.19 95 GLU A CA 1
ATOM 710 C C . GLU A 1 95 ? -3.726 -14.458 -8.554 1.00 97.19 95 GLU A C 1
ATOM 712 O O . GLU A 1 95 ? -4.287 -14.707 -7.486 1.00 97.19 95 GLU A O 1
ATOM 717 N N . LYS A 1 96 ? -2.826 -13.475 -8.681 1.00 96.50 96 LYS A N 1
ATOM 718 C CA . LYS A 1 96 ? -2.438 -12.602 -7.566 1.00 96.50 96 LYS A CA 1
ATOM 719 C C . LYS A 1 96 ? -3.634 -11.850 -6.987 1.00 96.50 96 LYS A C 1
ATOM 721 O O . LYS A 1 96 ? -3.755 -11.734 -5.771 1.00 96.50 96 LYS A O 1
ATOM 726 N N . TYR A 1 97 ? -4.546 -11.377 -7.839 1.00 95.69 97 TYR A N 1
ATOM 727 C CA . TYR A 1 97 ? -5.768 -10.712 -7.388 1.00 95.69 97 TYR A CA 1
ATOM 728 C C . TYR A 1 97 ? -6.673 -11.665 -6.599 1.00 95.69 97 TYR A C 1
ATOM 730 O O . TYR A 1 97 ? -7.114 -11.327 -5.504 1.00 95.69 97 TYR A O 1
ATOM 738 N N . LYS A 1 98 ? -6.892 -12.883 -7.107 1.00 94.62 98 LYS A N 1
ATOM 739 C CA . LYS A 1 98 ? -7.700 -13.906 -6.424 1.00 94.62 98 LYS A CA 1
ATOM 740 C C . LYS A 1 98 ? -7.119 -14.326 -5.074 1.00 94.62 98 LYS A C 1
ATOM 742 O O . LYS A 1 98 ? -7.879 -14.618 -4.158 1.00 94.62 98 LYS A O 1
ATOM 747 N N . LYS A 1 99 ? -5.790 -14.336 -4.945 1.00 95.88 99 LYS A N 1
ATOM 748 C CA . LYS A 1 99 ? -5.081 -14.602 -3.683 1.00 95.88 99 LYS A CA 1
ATOM 749 C C . LYS A 1 99 ? -5.074 -13.411 -2.717 1.00 95.88 99 LYS A C 1
ATOM 751 O O . LYS A 1 99 ? -4.613 -13.554 -1.592 1.00 95.88 99 LYS A O 1
ATOM 756 N N . GLY A 1 100 ? -5.558 -12.242 -3.141 1.00 91.19 100 GLY A N 1
ATOM 757 C CA . GLY A 1 100 ? -5.522 -11.013 -2.346 1.00 91.19 100 GLY A CA 1
ATOM 758 C C . GLY A 1 100 ? -4.146 -10.340 -2.279 1.00 91.19 100 GLY A C 1
ATOM 759 O O . GLY A 1 100 ? -3.991 -9.370 -1.544 1.00 91.19 100 GLY A O 1
ATOM 760 N N . GLU A 1 101 ? -3.162 -10.806 -3.055 1.00 92.19 101 GLU A N 1
ATOM 761 C CA . GLU A 1 101 ? -1.812 -10.221 -3.116 1.00 92.19 101 GLU A CA 1
ATOM 762 C C . GLU A 1 101 ? -1.804 -8.852 -3.808 1.00 92.19 101 GLU A C 1
ATOM 764 O O . GLU A 1 101 ? -0.940 -8.019 -3.552 1.00 92.19 101 GLU A O 1
ATOM 769 N N . ILE A 1 102 ? -2.768 -8.615 -4.702 1.00 94.62 102 ILE A N 1
ATOM 770 C CA . ILE A 1 102 ? -2.989 -7.317 -5.338 1.00 94.62 102 ILE A CA 1
ATOM 771 C C . ILE A 1 102 ? -4.464 -6.933 -5.257 1.00 94.62 102 ILE A C 1
ATOM 773 O O . ILE A 1 102 ? -5.355 -7.763 -5.104 1.00 94.62 102 ILE A O 1
ATOM 777 N N . THR A 1 103 ? -4.734 -5.643 -5.409 1.00 93.50 103 THR A N 1
ATOM 778 C CA . THR A 1 103 ? -6.073 -5.047 -5.289 1.00 93.50 103 THR A CA 1
ATOM 779 C C . THR A 1 103 ? -6.463 -4.316 -6.569 1.00 93.50 103 THR A C 1
ATOM 781 O O . THR A 1 103 ? -5.634 -4.068 -7.444 1.00 93.50 103 THR A O 1
ATOM 784 N N . SER A 1 104 ? -7.723 -3.886 -6.672 1.00 92.62 104 SER A N 1
ATOM 785 C CA . SER A 1 104 ? -8.203 -3.107 -7.824 1.00 92.62 104 SER A CA 1
ATOM 786 C C . SER A 1 104 ? -7.430 -1.799 -8.057 1.00 92.62 104 SER A C 1
ATOM 788 O O . SER A 1 104 ? -7.402 -1.291 -9.178 1.00 92.62 104 SER A O 1
ATOM 790 N N . ASN A 1 105 ? -6.792 -1.257 -7.017 1.00 92.62 105 ASN A N 1
ATOM 791 C CA . ASN A 1 105 ? -5.945 -0.075 -7.125 1.00 92.62 105 ASN A CA 1
ATOM 792 C C . ASN A 1 105 ? -4.626 -0.380 -7.844 1.00 92.62 105 ASN A C 1
ATOM 794 O O . ASN A 1 105 ? -4.238 0.388 -8.714 1.00 92.62 105 ASN A O 1
ATOM 798 N N . HIS A 1 106 ? -4.007 -1.529 -7.569 1.00 95.44 106 HIS A N 1
ATOM 799 C CA . HIS A 1 106 ? -2.820 -1.986 -8.298 1.00 95.44 106 HIS A CA 1
ATOM 800 C C . HIS A 1 106 ? -3.118 -2.143 -9.793 1.00 95.44 106 HIS A C 1
ATOM 802 O O . HIS A 1 106 ? -2.394 -1.632 -10.641 1.00 95.44 106 HIS A O 1
ATOM 808 N N . VAL A 1 107 ? -4.248 -2.782 -10.119 1.00 94.94 107 VAL A N 1
ATOM 809 C CA . VAL A 1 107 ? -4.707 -2.960 -11.509 1.00 94.94 107 VAL A CA 1
ATOM 810 C C . VAL A 1 107 ? -4.918 -1.611 -12.202 1.00 94.94 107 VAL A C 1
ATOM 812 O O . VAL A 1 107 ? -4.566 -1.449 -13.369 1.00 94.94 107 VAL A O 1
ATOM 815 N N . ARG A 1 108 ? -5.463 -0.623 -11.483 1.00 93.62 108 ARG A N 1
ATOM 816 C CA . ARG A 1 108 ? -5.648 0.738 -11.999 1.00 93.62 108 ARG A CA 1
ATOM 817 C C . ARG A 1 108 ? -4.317 1.410 -12.323 1.00 93.62 108 ARG A C 1
ATOM 819 O O . ARG A 1 108 ? -4.213 2.027 -13.378 1.00 93.62 108 ARG A O 1
ATOM 826 N N . ASP A 1 109 ? -3.324 1.279 -11.450 1.00 92.94 109 ASP A N 1
ATOM 827 C CA . ASP A 1 109 ? -2.003 1.874 -11.661 1.00 92.94 109 ASP A CA 1
ATOM 828 C C . ASP A 1 109 ? -1.301 1.235 -12.868 1.00 92.94 109 ASP A C 1
ATOM 830 O O . ASP A 1 109 ? -0.811 1.954 -13.736 1.00 92.94 109 ASP A O 1
ATOM 834 N N . ILE A 1 110 ? -1.359 -0.097 -13.001 1.00 93.81 110 ILE A N 1
ATOM 835 C CA . ILE A 1 110 ? -0.829 -0.815 -14.174 1.00 93.81 110 ILE A CA 1
ATOM 836 C C . ILE A 1 110 ? -1.529 -0.346 -15.455 1.00 93.81 110 ILE A C 1
ATOM 838 O O . ILE A 1 110 ? -0.867 -0.026 -16.440 1.00 93.81 110 ILE A O 1
ATOM 842 N N . SER A 1 111 ? -2.863 -0.254 -15.448 1.00 93.31 111 SER A N 1
ATOM 843 C CA . SER A 1 111 ? -3.633 0.224 -16.602 1.00 93.31 111 SER A CA 1
ATOM 844 C C . SER A 1 111 ? -3.268 1.661 -16.982 1.00 93.31 111 SER A C 1
ATOM 846 O O . SER A 1 111 ? -3.168 1.973 -18.170 1.00 93.31 111 SER A O 1
ATOM 848 N N . LYS A 1 112 ? -3.062 2.535 -15.990 1.00 92.31 112 LYS A N 1
ATOM 849 C CA . LYS A 1 112 ? -2.659 3.926 -16.207 1.00 92.31 112 LYS A CA 1
ATOM 850 C C . LYS A 1 112 ? -1.283 3.995 -16.865 1.00 92.31 112 LYS A C 1
ATOM 852 O O . LYS A 1 112 ? -1.149 4.657 -17.888 1.00 92.31 112 LYS A O 1
ATOM 857 N N . ILE A 1 113 ? -0.291 3.290 -16.321 1.00 88.44 113 ILE A N 1
ATOM 858 C CA . ILE A 1 113 ? 1.066 3.268 -16.882 1.00 88.44 113 ILE A CA 1
ATOM 859 C C . ILE A 1 113 ? 1.068 2.659 -18.285 1.00 88.44 113 ILE A C 1
ATOM 861 O O . ILE A 1 113 ? 1.675 3.224 -19.184 1.00 88.44 113 ILE A O 1
ATOM 865 N N . ASN A 1 114 ? 0.323 1.575 -18.518 1.00 88.38 114 ASN A N 1
ATOM 866 C CA . ASN A 1 114 ? 0.202 0.988 -19.852 1.00 88.38 114 ASN A CA 1
ATOM 867 C C . ASN A 1 114 ? -0.347 1.976 -20.892 1.00 88.38 114 ASN A C 1
ATOM 869 O O . ASN A 1 114 ? 0.128 1.993 -22.022 1.00 88.38 114 ASN A O 1
ATOM 873 N N . THR A 1 115 ? -1.312 2.809 -20.498 1.00 84.94 115 THR A N 1
ATOM 874 C CA . THR A 1 115 ? -1.910 3.821 -21.384 1.00 84.94 115 THR A CA 1
ATOM 875 C C . THR A 1 115 ? -0.907 4.908 -21.775 1.00 84.94 115 THR A C 1
ATOM 877 O O . THR A 1 115 ? -0.960 5.407 -22.893 1.00 84.94 115 THR A O 1
ATOM 880 N N . ILE A 1 116 ? -0.002 5.280 -20.867 1.00 79.06 116 ILE A N 1
ATOM 881 C CA . ILE A 1 116 ? 0.979 6.352 -21.088 1.00 79.06 116 ILE A CA 1
ATOM 882 C C . ILE A 1 116 ? 2.204 5.814 -21.841 1.00 79.06 116 ILE A C 1
ATOM 884 O O . ILE A 1 116 ? 2.634 6.400 -22.829 1.00 79.06 116 ILE A O 1
ATOM 888 N N . GLU A 1 117 ? 2.726 4.666 -21.408 1.00 80.56 117 GLU A N 1
ATOM 889 C CA . GLU A 1 117 ? 4.040 4.154 -21.818 1.00 80.56 117 GLU A CA 1
ATOM 890 C C . GLU A 1 117 ? 3.966 3.043 -22.880 1.00 80.56 117 GLU A C 1
ATOM 892 O O . GLU A 1 117 ? 4.990 2.500 -23.290 1.00 80.56 117 GLU A O 1
ATOM 897 N N . ASN A 1 118 ? 2.763 2.671 -23.340 1.00 85.81 118 ASN A N 1
ATOM 898 C CA . ASN A 1 118 ? 2.537 1.585 -24.305 1.00 85.81 118 ASN A CA 1
ATOM 899 C C . ASN A 1 118 ? 3.222 0.264 -23.908 1.00 85.81 118 ASN A C 1
ATOM 901 O O . ASN A 1 118 ? 3.890 -0.386 -24.718 1.00 85.81 118 ASN A O 1
ATOM 905 N N . VAL A 1 119 ? 3.032 -0.152 -22.654 1.00 84.75 119 VAL A N 1
ATOM 906 C CA . VAL A 1 119 ? 3.663 -1.351 -22.072 1.00 84.75 119 VAL A CA 1
ATOM 907 C C . VAL A 1 119 ? 3.362 -2.616 -22.883 1.00 84.75 119 VAL A C 1
ATOM 909 O O . VAL A 1 119 ? 4.206 -3.509 -22.957 1.00 84.75 119 VAL A O 1
ATOM 912 N N . THR A 1 120 ? 2.218 -2.675 -23.572 1.00 87.00 120 THR A N 1
ATOM 913 C CA . THR A 1 120 ? 1.852 -3.767 -24.491 1.00 87.00 120 THR A CA 1
ATOM 914 C C . THR A 1 120 ? 2.875 -4.037 -25.601 1.00 87.00 120 THR A C 1
ATOM 916 O O . THR A 1 120 ? 2.930 -5.161 -26.098 1.00 87.00 120 THR A O 1
ATOM 919 N N . LYS A 1 121 ? 3.710 -3.058 -25.978 1.00 89.75 121 LYS A N 1
ATOM 920 C CA . LYS A 1 121 ? 4.767 -3.220 -26.995 1.00 89.75 121 LYS A CA 1
ATOM 921 C C . LYS A 1 121 ? 6.028 -3.907 -26.466 1.00 89.75 121 LYS A C 1
ATOM 923 O O . LYS A 1 121 ? 6.878 -4.309 -27.255 1.00 89.75 121 LYS A O 1
ATOM 928 N N . LEU A 1 122 ? 6.179 -4.024 -25.148 1.00 87.75 122 LEU A N 1
ATOM 929 C CA . LEU A 1 122 ? 7.347 -4.653 -24.536 1.00 87.75 122 LEU A CA 1
ATOM 930 C C . LEU A 1 122 ? 7.275 -6.182 -24.630 1.00 87.75 122 LEU A C 1
ATOM 932 O O . LEU A 1 122 ? 6.193 -6.766 -24.668 1.00 87.75 122 LEU A O 1
ATOM 936 N N . ALA A 1 123 ? 8.433 -6.843 -24.581 1.00 92.00 123 ALA A N 1
ATOM 937 C CA . ALA A 1 123 ? 8.509 -8.296 -24.444 1.00 92.00 123 ALA A CA 1
ATOM 938 C C . ALA A 1 123 ? 7.857 -8.778 -23.132 1.00 92.00 123 ALA A C 1
ATOM 940 O O . ALA A 1 123 ? 7.845 -8.060 -22.129 1.00 92.00 123 ALA A O 1
ATOM 941 N N . SER A 1 124 ? 7.364 -10.022 -23.113 1.00 93.06 124 SER A N 1
ATOM 942 C CA . SER A 1 124 ? 6.600 -10.570 -21.978 1.00 93.06 124 SER A CA 1
ATOM 943 C C . SER A 1 124 ? 7.329 -10.470 -20.632 1.00 93.06 124 SER A C 1
ATOM 945 O O . SER A 1 124 ? 6.684 -10.192 -19.621 1.00 93.06 124 SER A O 1
ATOM 947 N N . ASP A 1 125 ? 8.645 -10.695 -20.590 1.00 92.44 125 ASP A N 1
ATOM 948 C CA . ASP A 1 125 ? 9.412 -10.596 -19.342 1.00 92.44 125 ASP A CA 1
ATOM 949 C C . ASP A 1 125 ? 9.522 -9.152 -18.842 1.00 92.44 125 ASP A C 1
ATOM 951 O O . ASP A 1 125 ? 9.429 -8.912 -17.638 1.00 92.44 125 ASP A O 1
ATOM 955 N N . SER A 1 126 ? 9.665 -8.189 -19.753 1.00 89.75 126 SER A N 1
ATOM 956 C CA . SER A 1 126 ? 9.686 -6.763 -19.420 1.00 89.75 126 SER A CA 1
ATOM 957 C C . SER A 1 126 ? 8.318 -6.283 -18.937 1.00 89.75 126 SER A C 1
ATOM 959 O O . SER A 1 126 ? 8.248 -5.548 -17.956 1.00 89.75 126 SER A O 1
ATOM 961 N N . GLN A 1 127 ? 7.226 -6.757 -19.552 1.00 94.19 127 GLN A N 1
ATOM 962 C CA . GLN A 1 127 ? 5.866 -6.488 -19.070 1.00 94.19 127 GLN A CA 1
ATOM 963 C C . GLN A 1 127 ? 5.654 -7.023 -17.648 1.00 94.19 127 GLN A C 1
ATOM 965 O O . GLN A 1 127 ? 5.128 -6.303 -16.799 1.00 94.19 127 GLN A O 1
ATOM 970 N N . ARG A 1 128 ? 6.096 -8.261 -17.365 1.00 95.44 128 ARG A N 1
ATOM 971 C CA . ARG A 1 128 ? 6.024 -8.848 -16.016 1.00 95.44 128 ARG A CA 1
ATOM 972 C C . ARG A 1 128 ? 6.800 -8.003 -15.008 1.00 95.44 128 ARG A C 1
ATOM 974 O O . ARG A 1 128 ? 6.224 -7.601 -14.003 1.00 95.44 128 ARG A O 1
ATOM 981 N N . LYS A 1 129 ? 8.074 -7.713 -15.292 1.00 91.12 129 LYS A N 1
ATOM 982 C CA . LYS A 1 129 ? 8.940 -6.931 -14.395 1.00 91.12 129 LYS A CA 1
ATOM 983 C C . LYS A 1 129 ? 8.354 -5.552 -14.108 1.00 91.12 129 LYS A C 1
ATOM 985 O O . LYS A 1 129 ? 8.334 -5.124 -12.961 1.00 91.12 129 LYS A O 1
ATOM 990 N N . LEU A 1 130 ? 7.842 -4.865 -15.128 1.00 91.81 130 LEU A N 1
ATOM 991 C CA . LEU A 1 130 ? 7.234 -3.553 -14.937 1.00 91.81 130 LEU A CA 1
ATOM 992 C C . LEU A 1 130 ? 5.965 -3.634 -14.077 1.00 91.81 130 LEU A C 1
ATOM 994 O O . LEU A 1 130 ? 5.787 -2.810 -13.185 1.00 91.81 130 LEU A O 1
ATOM 998 N N . ALA A 1 131 ? 5.105 -4.633 -14.299 1.00 93.56 131 ALA A N 1
ATOM 999 C CA . ALA A 1 131 ? 3.928 -4.845 -13.460 1.00 93.56 131 ALA A CA 1
ATOM 1000 C C . ALA A 1 131 ? 4.313 -5.111 -11.994 1.00 93.56 131 ALA A C 1
ATOM 1002 O O . ALA A 1 131 ? 3.691 -4.553 -11.094 1.00 93.56 131 ALA A O 1
ATOM 1003 N N . GLU A 1 132 ? 5.356 -5.909 -11.753 1.00 93.19 132 GLU A N 1
ATOM 1004 C CA . GLU A 1 132 ? 5.899 -6.167 -10.413 1.00 93.19 132 GLU A CA 1
ATOM 1005 C C . GLU A 1 132 ? 6.434 -4.891 -9.754 1.00 93.19 132 GLU A C 1
ATOM 1007 O O . GLU A 1 132 ? 6.079 -4.618 -8.611 1.00 93.19 132 GLU A O 1
ATOM 1012 N N . ILE A 1 133 ? 7.190 -4.063 -10.482 1.00 88.06 133 ILE A N 1
ATOM 1013 C CA . ILE A 1 133 ? 7.674 -2.762 -9.988 1.00 88.06 133 ILE A CA 1
ATOM 1014 C C . ILE A 1 133 ? 6.503 -1.852 -9.598 1.00 88.06 133 ILE A C 1
ATOM 1016 O O . ILE A 1 133 ? 6.530 -1.221 -8.545 1.00 88.06 133 ILE A O 1
ATOM 1020 N N . ILE A 1 134 ? 5.456 -1.780 -10.424 1.00 92.75 134 ILE A N 1
ATOM 1021 C CA . ILE A 1 134 ? 4.275 -0.953 -10.133 1.00 92.75 134 ILE A CA 1
ATOM 1022 C C . ILE A 1 134 ? 3.554 -1.458 -8.878 1.00 92.75 134 ILE A C 1
ATOM 1024 O O . ILE A 1 134 ? 3.135 -0.650 -8.046 1.00 92.75 134 ILE A O 1
ATOM 1028 N N . ILE A 1 135 ? 3.414 -2.779 -8.733 1.00 93.56 135 ILE A N 1
ATOM 1029 C CA . ILE A 1 135 ? 2.803 -3.390 -7.549 1.00 93.56 135 ILE A CA 1
ATOM 1030 C C . ILE A 1 135 ? 3.608 -3.041 -6.297 1.00 93.56 135 ILE A C 1
ATOM 1032 O O . ILE A 1 135 ? 3.037 -2.556 -5.321 1.00 93.56 135 ILE A O 1
ATOM 1036 N N . GLU A 1 136 ? 4.923 -3.230 -6.351 1.00 90.38 136 GLU A N 1
ATOM 1037 C CA . GLU A 1 136 ? 5.825 -2.951 -5.238 1.00 90.38 136 GLU A CA 1
ATOM 1038 C C . GLU A 1 136 ? 5.771 -1.474 -4.832 1.00 90.38 136 GLU A C 1
ATOM 1040 O O . GLU A 1 136 ? 5.558 -1.155 -3.665 1.00 90.38 136 GLU A O 1
ATOM 1045 N N . ASN A 1 137 ? 5.831 -0.557 -5.800 1.00 87.12 137 ASN A N 1
ATOM 1046 C CA . ASN A 1 137 ? 5.727 0.879 -5.538 1.00 87.12 137 ASN A CA 1
ATOM 1047 C C . ASN A 1 137 ? 4.413 1.247 -4.833 1.00 87.12 137 ASN A C 1
ATOM 1049 O O . ASN A 1 137 ? 4.403 2.063 -3.908 1.00 87.12 137 ASN A O 1
ATOM 1053 N N . ARG A 1 138 ? 3.291 0.643 -5.247 1.00 92.00 138 ARG A N 1
ATOM 1054 C CA . ARG A 1 138 ? 1.987 0.885 -4.620 1.00 92.00 138 ARG A CA 1
ATOM 1055 C C . ARG A 1 138 ? 1.939 0.345 -3.192 1.00 92.00 138 ARG A C 1
ATOM 1057 O O . ARG A 1 138 ? 1.403 1.029 -2.321 1.00 92.00 138 ARG A O 1
ATOM 1064 N N . ASN A 1 139 ? 2.499 -0.837 -2.948 1.00 89.81 139 ASN A N 1
ATOM 1065 C CA . ASN A 1 139 ? 2.606 -1.412 -1.608 1.00 89.81 139 ASN A CA 1
ATOM 1066 C C . ASN A 1 139 ? 3.466 -0.535 -0.694 1.00 89.81 139 ASN A C 1
ATOM 1068 O O . ASN A 1 139 ? 3.001 -0.150 0.375 1.00 89.81 139 ASN A O 1
ATOM 1072 N N . ILE A 1 140 ? 4.643 -0.106 -1.160 1.00 86.50 140 ILE A N 1
ATOM 1073 C CA . ILE A 1 140 ? 5.522 0.816 -0.427 1.00 86.50 140 ILE A CA 1
ATOM 1074 C C . ILE A 1 140 ? 4.769 2.093 -0.046 1.00 86.50 140 ILE A C 1
ATOM 1076 O O . ILE A 1 140 ? 4.828 2.521 1.109 1.00 86.50 140 ILE A O 1
ATOM 1080 N N . GLN A 1 141 ? 4.038 2.693 -0.991 1.00 87.50 141 GLN A N 1
ATOM 1081 C CA . GLN A 1 141 ? 3.270 3.906 -0.721 1.00 87.50 141 GLN A CA 1
ATOM 1082 C C . GLN A 1 141 ? 2.170 3.669 0.318 1.00 87.50 141 GLN A C 1
ATOM 1084 O O . GLN A 1 141 ? 1.994 4.492 1.216 1.00 87.50 141 GLN A O 1
ATOM 1089 N N . ASN A 1 142 ? 1.430 2.561 0.209 1.00 89.38 142 ASN A N 1
ATOM 1090 C CA . ASN A 1 142 ? 0.404 2.212 1.190 1.00 89.38 142 ASN A CA 1
ATOM 1091 C C . ASN A 1 142 ? 1.031 2.040 2.579 1.00 89.38 142 ASN A C 1
ATOM 1093 O O . ASN A 1 142 ? 0.526 2.616 3.535 1.00 89.38 142 ASN A O 1
ATOM 1097 N N . ASP A 1 143 ? 2.162 1.342 2.683 1.00 86.81 143 ASP A N 1
ATOM 1098 C CA . ASP A 1 143 ? 2.860 1.130 3.951 1.00 86.81 143 ASP A CA 1
ATOM 1099 C C . ASP A 1 143 ? 3.367 2.441 4.564 1.00 86.81 143 ASP A C 1
ATOM 1101 O O . ASP A 1 143 ? 3.295 2.621 5.781 1.00 86.81 143 ASP A O 1
ATOM 1105 N N . ILE A 1 144 ? 3.882 3.374 3.747 1.00 87.25 144 ILE A N 1
ATOM 1106 C CA . ILE A 1 144 ? 4.253 4.728 4.201 1.00 87.25 144 ILE A CA 1
ATOM 1107 C C . ILE A 1 144 ? 3.024 5.437 4.767 1.00 87.25 144 ILE A C 1
ATOM 1109 O O . ILE A 1 144 ? 3.033 5.810 5.939 1.00 87.25 144 ILE A O 1
ATOM 1113 N N . ASN A 1 145 ? 1.953 5.537 3.981 1.00 89.06 145 ASN A N 1
ATOM 1114 C CA . ASN A 1 145 ? 0.741 6.247 4.380 1.00 89.06 145 ASN A CA 1
ATOM 1115 C C . ASN A 1 145 ? 0.111 5.642 5.643 1.00 89.06 145 ASN A C 1
ATOM 1117 O O . ASN A 1 145 ? -0.298 6.368 6.545 1.00 89.06 145 ASN A O 1
ATOM 1121 N N . SER A 1 146 ? 0.047 4.312 5.728 1.00 90.38 146 SER A N 1
ATOM 1122 C CA . SER A 1 146 ? -0.477 3.598 6.891 1.00 90.38 146 SER A CA 1
ATOM 1123 C C . SER A 1 146 ? 0.381 3.830 8.133 1.00 90.38 146 SER A C 1
ATOM 1125 O O . SER A 1 146 ? -0.169 4.053 9.208 1.00 90.38 146 SER A O 1
ATOM 1127 N N . SER A 1 147 ? 1.711 3.838 7.997 1.00 89.38 147 SER A N 1
ATOM 1128 C CA . SER A 1 147 ? 2.623 4.128 9.112 1.00 89.38 147 SER A CA 1
ATOM 1129 C C . SER A 1 147 ? 2.473 5.569 9.611 1.00 89.38 147 SER A C 1
ATOM 1131 O O . SER A 1 147 ? 2.426 5.804 10.817 1.00 89.38 147 SER A O 1
ATOM 1133 N N . GLU A 1 148 ? 2.361 6.541 8.702 1.00 90.88 148 GLU A N 1
ATOM 1134 C CA . GLU A 1 148 ? 2.167 7.955 9.048 1.00 90.88 148 GLU A CA 1
ATOM 1135 C C . GLU A 1 148 ? 0.806 8.205 9.701 1.00 90.88 148 GLU A C 1
ATOM 1137 O O . GLU A 1 148 ? 0.724 8.871 10.737 1.00 90.88 148 GLU A O 1
ATOM 1142 N N . ALA A 1 149 ? -0.256 7.607 9.155 1.00 91.44 149 ALA A N 1
ATOM 1143 C CA . ALA A 1 149 ? -1.580 7.642 9.761 1.00 91.44 149 ALA A CA 1
ATOM 1144 C C . ALA A 1 149 ? -1.550 7.030 11.166 1.00 91.44 149 ALA A C 1
ATOM 1146 O O . ALA A 1 149 ? -2.055 7.642 12.105 1.00 91.44 149 ALA A O 1
ATOM 1147 N N . ALA A 1 150 ? -0.894 5.879 11.344 1.00 93.12 150 ALA A N 1
ATOM 1148 C CA . ALA A 1 150 ? -0.769 5.241 12.650 1.00 93.12 150 ALA A CA 1
ATOM 1149 C C . ALA A 1 150 ? -0.089 6.157 13.681 1.00 93.12 150 ALA A C 1
ATOM 1151 O O . ALA A 1 150 ? -0.560 6.248 14.811 1.00 93.12 150 ALA A O 1
ATOM 1152 N N . ILE A 1 151 ? 0.952 6.909 13.300 1.00 93.19 151 ILE A N 1
ATOM 1153 C CA . ILE A 1 151 ? 1.592 7.892 14.193 1.00 93.19 151 ILE A CA 1
ATOM 1154 C C . ILE A 1 151 ? 0.593 8.963 14.646 1.00 93.19 151 ILE A C 1
ATOM 1156 O O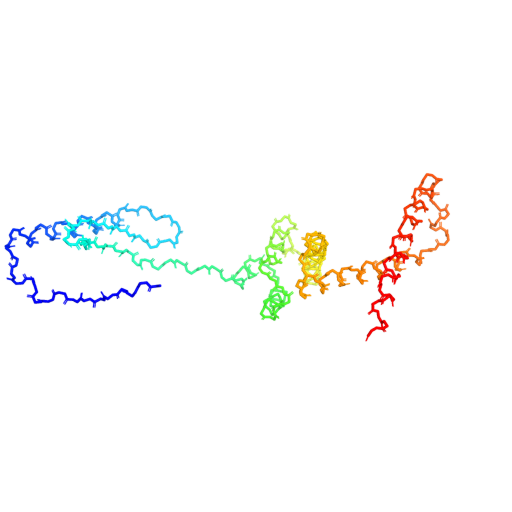 . ILE A 1 151 ? 0.549 9.295 15.833 1.00 93.19 151 ILE A O 1
ATOM 1160 N N . LEU A 1 152 ? -0.202 9.518 13.727 1.00 93.69 152 LEU A N 1
ATOM 1161 C CA . LEU A 1 152 ? -1.192 10.548 14.057 1.00 93.69 152 LEU A CA 1
ATOM 1162 C C . LEU A 1 152 ? -2.306 10.000 14.958 1.00 93.69 152 LEU A C 1
ATOM 1164 O O . LEU A 1 152 ? -2.671 10.645 15.942 1.00 93.69 152 LEU A O 1
ATOM 1168 N N . LEU A 1 153 ? -2.794 8.792 14.673 1.00 93.94 153 LEU A N 1
ATOM 1169 C CA . LEU A 1 153 ? -3.825 8.132 15.474 1.00 93.94 153 LEU A CA 1
ATOM 1170 C C . LEU A 1 153 ? -3.314 7.828 16.892 1.00 93.94 153 LEU A C 1
ATOM 1172 O O . LEU A 1 153 ? -3.987 8.180 17.863 1.00 93.94 153 LEU A O 1
ATOM 1176 N N . LEU A 1 154 ? -2.090 7.307 17.034 1.00 94.31 154 LEU A N 1
ATOM 1177 C CA . LEU A 1 154 ? -1.457 7.084 18.341 1.00 94.31 154 LEU A CA 1
ATOM 1178 C C . LEU A 1 154 ? -1.289 8.388 19.131 1.00 94.31 154 LEU A C 1
ATOM 1180 O O . LEU A 1 154 ? -1.595 8.430 20.323 1.00 94.31 154 LEU A O 1
ATOM 1184 N N . LYS A 1 155 ? -0.853 9.472 18.473 1.00 92.50 155 LYS A N 1
ATOM 1185 C CA . LYS A 1 155 ? -0.739 10.804 19.096 1.00 92.50 155 LYS A CA 1
ATOM 1186 C C . LYS A 1 155 ? -2.088 11.356 19.559 1.00 92.50 155 LYS A C 1
ATOM 1188 O O . LYS A 1 155 ? -2.132 12.049 20.569 1.00 92.50 155 LYS A O 1
ATOM 1193 N N . SER A 1 156 ? -3.175 11.029 18.859 1.00 93.00 156 SER A N 1
ATOM 1194 C CA . SER A 1 156 ? -4.543 11.403 19.247 1.00 93.00 156 SER A CA 1
ATOM 1195 C C . SER A 1 156 ? -5.127 10.549 20.383 1.00 93.00 156 SER A C 1
ATOM 1197 O O . SER A 1 156 ? -6.228 10.818 20.853 1.00 93.00 156 SER A O 1
ATOM 1199 N N . GLY A 1 157 ? -4.399 9.526 20.843 1.00 91.38 157 GLY A N 1
ATOM 1200 C CA . GLY A 1 157 ? -4.822 8.647 21.930 1.00 91.38 157 GLY A CA 1
ATOM 1201 C C . GLY A 1 157 ? -5.573 7.391 21.486 1.00 91.38 157 GLY A C 1
ATOM 1202 O O . GLY A 1 157 ? -5.971 6.610 22.350 1.00 91.38 157 GLY A O 1
ATOM 1203 N N . GLN A 1 158 ? -5.728 7.142 20.180 1.00 91.00 158 GLN A N 1
ATOM 1204 C CA . GLN A 1 158 ? -6.204 5.846 19.693 1.00 91.00 158 GLN A CA 1
ATOM 1205 C C . GLN A 1 158 ? -5.135 4.778 19.928 1.00 91.00 158 GLN A C 1
ATOM 1207 O O . GLN A 1 158 ? -3.955 5.006 19.676 1.00 91.00 158 GLN A O 1
ATOM 1212 N N . ARG A 1 159 ? -5.538 3.621 20.458 1.00 90.12 159 ARG A N 1
ATOM 1213 C CA . ARG A 1 159 ? -4.620 2.545 20.877 1.00 90.12 159 ARG A CA 1
ATOM 1214 C C . ARG A 1 159 ? -5.137 1.161 20.504 1.00 90.12 159 ARG A C 1
ATOM 1216 O O . ARG A 1 159 ? -4.846 0.189 21.199 1.00 90.12 159 ARG A O 1
ATOM 1223 N N . ASP A 1 160 ? -5.953 1.057 19.460 1.00 94.06 160 ASP A N 1
ATOM 1224 C CA . ASP A 1 160 ? -6.352 -0.260 18.988 1.00 94.06 160 ASP A CA 1
ATOM 1225 C C . ASP A 1 160 ? -5.127 -1.033 18.476 1.00 94.06 160 ASP A C 1
ATOM 1227 O O . ASP A 1 160 ? -4.125 -0.468 18.024 1.00 94.06 160 ASP A O 1
ATOM 1231 N N . LYS A 1 161 ? -5.212 -2.360 18.580 1.00 93.62 161 LYS A N 1
ATOM 1232 C CA . LYS A 1 161 ? -4.104 -3.258 18.256 1.00 93.62 161 LYS A CA 1
ATOM 1233 C C . LYS A 1 161 ? -3.615 -3.080 16.817 1.00 93.62 161 LYS A C 1
ATOM 1235 O O . LYS A 1 161 ? -2.417 -3.158 16.576 1.00 93.62 161 LYS A O 1
ATOM 1240 N N . PHE A 1 162 ? -4.519 -2.818 15.875 1.00 92.38 162 PHE A N 1
ATOM 1241 C CA . PHE A 1 162 ? -4.160 -2.676 14.469 1.00 92.38 162 PHE A CA 1
ATOM 1242 C C . PHE A 1 162 ? -3.295 -1.432 14.232 1.00 92.38 162 PHE A C 1
ATOM 1244 O O . PHE A 1 162 ? -2.281 -1.511 13.535 1.00 92.38 162 PHE A O 1
ATOM 1251 N N . VAL A 1 163 ? -3.641 -0.302 14.850 1.00 92.75 163 VAL A N 1
ATOM 1252 C CA . VAL A 1 163 ? -2.844 0.931 14.781 1.00 92.75 163 VAL A CA 1
ATOM 1253 C C . VAL A 1 163 ? -1.464 0.743 15.421 1.00 92.75 163 VAL A C 1
ATOM 1255 O O . VAL A 1 163 ? -0.459 1.150 14.833 1.00 92.75 163 VAL A O 1
ATOM 1258 N N . VAL A 1 164 ? -1.385 0.072 16.576 1.00 93.81 164 VAL A N 1
ATOM 1259 C CA . VAL A 1 164 ? -0.104 -0.239 17.242 1.00 93.81 164 VAL A CA 1
ATOM 1260 C C . VAL A 1 164 ? 0.768 -1.154 16.376 1.00 93.81 164 VAL A C 1
ATOM 1262 O O . VAL A 1 164 ? 1.941 -0.850 16.157 1.00 93.81 164 VAL A O 1
ATOM 1265 N N . ASP A 1 165 ? 0.199 -2.230 15.830 1.00 93.75 165 ASP A N 1
ATOM 1266 C CA . ASP A 1 165 ? 0.914 -3.174 14.964 1.00 93.75 165 ASP A CA 1
ATOM 1267 C C . ASP A 1 165 ? 1.405 -2.492 13.676 1.00 93.75 165 ASP A C 1
ATOM 1269 O O . ASP A 1 165 ? 2.514 -2.762 13.208 1.00 93.75 165 ASP A O 1
ATOM 1273 N N . THR A 1 166 ? 0.608 -1.580 13.111 1.00 92.81 166 THR A N 1
ATOM 1274 C CA . THR A 1 166 ? 0.974 -0.800 11.918 1.00 92.81 166 THR A CA 1
ATOM 1275 C C . THR A 1 166 ? 2.160 0.118 12.201 1.00 92.81 166 THR A C 1
ATOM 1277 O O . THR A 1 166 ? 3.137 0.119 11.452 1.00 92.81 166 THR A O 1
ATOM 1280 N N . TRP A 1 167 ? 2.121 0.858 13.311 1.00 94.38 167 TRP A N 1
ATOM 1281 C CA . TRP A 1 167 ? 3.237 1.696 13.750 1.00 94.38 167 TRP A CA 1
ATOM 1282 C C . TRP A 1 167 ? 4.510 0.878 14.005 1.00 94.38 167 TRP A C 1
ATOM 1284 O O . TRP A 1 167 ? 5.583 1.247 13.525 1.00 94.38 167 TRP A O 1
ATOM 1294 N N . TYR A 1 168 ? 4.390 -0.262 14.691 1.00 93.50 168 TYR A N 1
ATOM 1295 C CA . TYR A 1 168 ? 5.506 -1.168 14.966 1.00 93.50 168 TYR A CA 1
ATOM 1296 C C . TYR A 1 168 ? 6.182 -1.657 13.677 1.00 93.50 168 TYR A C 1
ATOM 1298 O O . TYR A 1 168 ? 7.402 -1.546 13.532 1.00 93.50 168 TYR A O 1
ATOM 1306 N N . ARG A 1 169 ? 5.396 -2.138 12.704 1.00 91.00 169 ARG A N 1
ATOM 1307 C CA . ARG A 1 169 ? 5.912 -2.551 11.386 1.00 91.00 169 ARG A CA 1
ATOM 1308 C C . ARG A 1 169 ? 6.585 -1.388 10.657 1.00 91.00 169 ARG A C 1
ATOM 1310 O O . ARG A 1 169 ? 7.645 -1.576 10.060 1.00 91.00 169 ARG A O 1
ATOM 1317 N N . GLY A 1 170 ? 6.007 -0.189 10.751 1.00 91.56 170 GLY A N 1
ATOM 1318 C CA . GLY A 1 170 ? 6.580 1.038 10.204 1.00 91.56 170 GLY A CA 1
ATOM 1319 C C . GLY A 1 170 ? 7.974 1.340 10.759 1.00 91.56 170 GLY A C 1
ATOM 1320 O O . GLY A 1 170 ? 8.894 1.601 9.981 1.00 91.56 170 GLY A O 1
ATOM 1321 N N . ILE A 1 171 ? 8.157 1.239 12.081 1.00 92.50 171 ILE A N 1
ATOM 1322 C CA . ILE A 1 171 ? 9.465 1.413 12.732 1.00 92.50 171 ILE A CA 1
ATOM 1323 C C . ILE A 1 171 ? 10.460 0.356 12.263 1.00 92.50 171 ILE A C 1
ATOM 1325 O O . ILE A 1 171 ? 11.563 0.715 11.855 1.00 92.50 171 ILE A O 1
ATOM 1329 N N . LEU A 1 172 ? 10.087 -0.927 12.283 1.00 91.94 172 LEU A N 1
ATOM 1330 C CA . LEU A 1 172 ? 10.985 -2.006 11.859 1.00 91.94 172 LEU A CA 1
ATOM 1331 C C . LEU A 1 172 ? 11.515 -1.788 10.440 1.00 91.94 172 LEU A C 1
ATOM 1333 O O . LEU A 1 172 ? 12.720 -1.890 10.207 1.00 91.94 172 LEU A O 1
ATOM 1337 N N . ARG A 1 173 ? 10.627 -1.429 9.508 1.00 88.75 173 ARG A N 1
ATOM 1338 C CA . ARG A 1 173 ? 10.990 -1.127 8.122 1.00 88.75 173 ARG A CA 1
ATOM 1339 C C . ARG A 1 173 ? 12.003 0.017 8.036 1.00 88.75 173 ARG A C 1
ATOM 1341 O O . ARG A 1 173 ? 12.969 -0.076 7.283 1.00 88.75 173 ARG A O 1
ATOM 1348 N N . LEU A 1 174 ? 11.792 1.098 8.791 1.00 91.19 174 LEU A N 1
ATOM 1349 C CA . LEU A 1 174 ? 12.699 2.250 8.794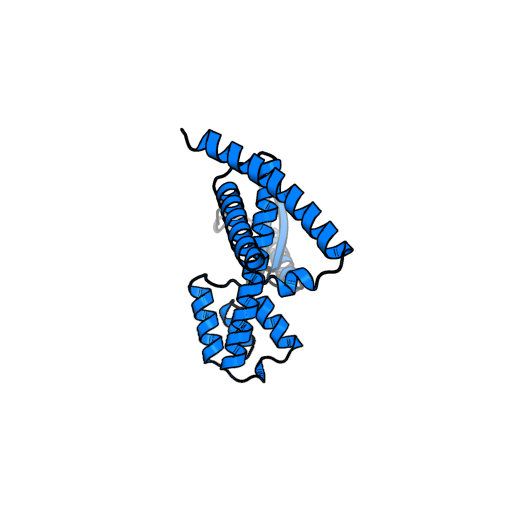 1.00 91.19 174 LEU A CA 1
ATOM 1350 C C . LEU A 1 174 ? 14.065 1.906 9.397 1.00 91.19 174 LEU A C 1
ATOM 1352 O O . LEU A 1 174 ? 15.080 2.310 8.839 1.00 91.19 174 LEU A O 1
ATOM 1356 N N . VAL A 1 175 ? 14.103 1.122 10.478 1.00 91.94 175 VAL A N 1
ATOM 1357 C CA . VAL A 1 175 ? 15.355 0.653 11.094 1.00 91.94 175 VAL A CA 1
ATOM 1358 C C . VAL A 1 175 ? 16.153 -0.212 10.118 1.00 91.94 175 VAL A C 1
ATOM 1360 O O . VAL A 1 175 ? 17.346 0.018 9.932 1.00 91.94 175 VAL A O 1
ATOM 1363 N N . GLN A 1 176 ? 15.502 -1.167 9.450 1.00 88.38 176 GLN A N 1
ATOM 1364 C CA . GLN A 1 176 ? 16.149 -2.009 8.438 1.00 88.38 176 GLN A CA 1
ATOM 1365 C C . GLN A 1 176 ? 16.694 -1.176 7.274 1.00 88.38 176 GLN A C 1
ATOM 1367 O O . GLN A 1 176 ? 17.840 -1.354 6.872 1.00 88.38 176 GLN A O 1
ATOM 1372 N N . LYS A 1 177 ? 15.904 -0.218 6.776 1.00 87.12 177 LYS A N 1
ATOM 1373 C CA . LYS A 1 177 ? 16.317 0.677 5.691 1.00 87.12 177 LYS A CA 1
ATOM 1374 C C . LYS A 1 177 ? 17.510 1.548 6.093 1.00 87.12 177 LYS A C 1
ATOM 1376 O O . LYS A 1 177 ? 18.455 1.673 5.321 1.00 87.12 177 LYS A O 1
ATOM 1381 N N . LEU A 1 178 ? 17.489 2.122 7.297 1.00 92.00 178 LEU A N 1
ATOM 1382 C CA . LEU A 1 178 ? 18.588 2.942 7.805 1.00 92.00 178 LEU A CA 1
ATOM 1383 C C . LEU A 1 178 ? 19.872 2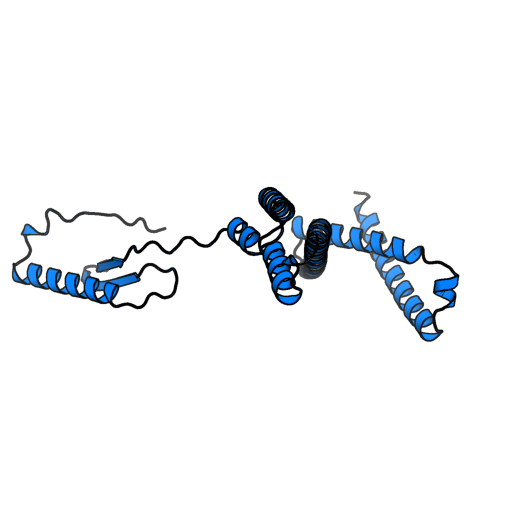.125 7.975 1.00 92.00 178 LEU A C 1
ATOM 1385 O O . LEU A 1 178 ? 20.939 2.616 7.625 1.00 92.00 178 LEU A O 1
ATOM 1389 N N . ARG A 1 179 ? 19.768 0.875 8.447 1.00 90.12 179 ARG A N 1
ATOM 1390 C CA . ARG A 1 179 ? 20.913 -0.038 8.546 1.00 90.12 179 ARG A CA 1
ATOM 1391 C C . ARG A 1 179 ? 21.604 -0.220 7.194 1.00 90.12 179 ARG A C 1
ATOM 1393 O O . ARG A 1 179 ? 22.814 -0.066 7.132 1.00 90.12 179 ARG A O 1
ATOM 1400 N N . CYS A 1 180 ? 20.851 -0.461 6.120 1.00 82.94 180 CYS A N 1
ATOM 1401 C CA . CYS A 1 180 ? 21.434 -0.588 4.781 1.00 82.94 180 CYS A CA 1
ATOM 1402 C C . CYS A 1 180 ? 22.155 0.691 4.325 1.00 82.94 180 CYS A C 1
ATOM 1404 O O . CYS A 1 180 ? 23.217 0.609 3.722 1.00 82.94 180 CYS A O 1
ATOM 1406 N N . TYR A 1 181 ? 21.611 1.877 4.620 1.00 87.25 181 TYR A N 1
ATOM 1407 C CA . TYR A 1 181 ? 22.282 3.140 4.279 1.00 87.25 181 TYR A CA 1
ATOM 1408 C C . TYR A 1 181 ? 23.506 3.441 5.150 1.00 87.25 181 TYR A C 1
ATOM 1410 O O . TYR A 1 181 ? 24.389 4.172 4.713 1.00 87.25 181 TYR A O 1
ATOM 1418 N N . ALA A 1 182 ? 23.568 2.899 6.367 1.00 89.62 182 ALA A N 1
ATOM 1419 C CA . ALA A 1 182 ? 24.710 3.063 7.261 1.00 89.62 182 ALA A CA 1
ATOM 1420 C C . ALA A 1 182 ? 25.928 2.217 6.844 1.00 89.62 182 ALA A C 1
ATOM 1422 O O . ALA A 1 182 ? 27.031 2.484 7.304 1.00 89.62 182 ALA A O 1
ATOM 1423 N N . GLU A 1 183 ? 25.744 1.233 5.961 1.00 90.44 183 GLU A N 1
ATOM 1424 C CA . GLU A 1 183 ? 26.805 0.374 5.409 1.00 90.44 183 GLU A CA 1
ATOM 1425 C C . GLU A 1 183 ? 27.496 1.005 4.174 1.00 90.44 183 GLU A C 1
ATOM 1427 O O . GLU A 1 183 ? 28.127 0.313 3.376 1.00 90.44 183 GLU A O 1
ATOM 1432 N N . VAL A 1 184 ? 27.363 2.323 3.986 1.00 89.50 184 VAL A N 1
ATOM 1433 C CA . VAL A 1 184 ? 27.992 3.068 2.886 1.00 89.50 184 VAL A CA 1
ATOM 1434 C C . VAL A 1 184 ? 29.520 3.158 3.065 1.00 89.50 184 VAL A C 1
ATOM 1436 O O . VAL A 1 184 ? 30.011 3.209 4.191 1.00 89.50 184 VAL A O 1
ATOM 1439 N N . SER A 1 185 ? 30.280 3.172 1.963 1.00 91.50 185 SER A N 1
ATOM 1440 C CA . SER A 1 185 ? 31.750 3.184 2.010 1.00 91.50 185 SER A CA 1
ATOM 1441 C C . SER A 1 185 ? 32.329 4.526 2.474 1.00 91.50 185 SER A C 1
ATOM 1443 O O . SER A 1 185 ? 31.698 5.579 2.331 1.00 91.50 185 SER A O 1
ATOM 1445 N N . GLU A 1 186 ? 33.554 4.499 3.004 1.00 93.62 186 GLU A N 1
ATOM 1446 C CA . GLU A 1 186 ? 34.263 5.701 3.461 1.00 93.62 186 GLU A CA 1
ATOM 1447 C C . GLU A 1 186 ? 34.456 6.712 2.322 1.00 93.62 186 GLU A C 1
ATOM 1449 O O . GLU A 1 186 ? 34.280 7.912 2.519 1.00 93.62 186 GLU A O 1
ATOM 1454 N N . GLU A 1 187 ? 34.708 6.237 1.101 1.00 95.25 187 GLU A N 1
ATOM 1455 C CA . GLU A 1 187 ? 34.882 7.077 -0.086 1.00 95.25 187 GLU A CA 1
ATOM 1456 C C . GLU A 1 187 ? 33.608 7.855 -0.433 1.00 95.25 187 GLU A C 1
ATOM 1458 O O . GLU A 1 187 ? 33.674 9.025 -0.808 1.00 95.25 187 GLU A O 1
ATOM 1463 N N . ALA A 1 188 ? 32.435 7.235 -0.281 1.00 90.62 188 ALA A N 1
ATOM 1464 C CA . ALA A 1 188 ? 31.161 7.906 -0.514 1.00 90.62 188 ALA A CA 1
ATOM 1465 C C . ALA A 1 188 ? 30.882 8.989 0.541 1.00 90.62 188 ALA A C 1
ATOM 1467 O O . ALA A 1 188 ? 30.302 10.024 0.215 1.00 90.62 188 ALA A O 1
ATOM 1468 N N . VAL A 1 189 ? 31.324 8.784 1.788 1.00 93.19 189 VAL A N 1
ATOM 1469 C CA . VAL A 1 189 ? 31.254 9.808 2.844 1.00 93.19 189 VAL A CA 1
ATOM 1470 C C . VAL A 1 189 ? 32.253 10.935 2.574 1.00 93.19 189 VAL A C 1
ATOM 1472 O O . VAL A 1 189 ? 31.904 12.106 2.720 1.00 93.19 189 VAL A O 1
ATOM 1475 N N . ALA A 1 190 ? 33.470 10.605 2.134 1.00 94.81 190 ALA A N 1
ATOM 1476 C CA . ALA A 1 190 ? 34.508 11.574 1.785 1.00 94.81 190 ALA A CA 1
ATOM 1477 C C . ALA A 1 190 ? 34.131 12.450 0.576 1.00 94.81 190 ALA A C 1
ATOM 1479 O O . ALA A 1 190 ? 34.620 13.570 0.454 1.00 94.81 190 ALA A O 1
ATOM 1480 N N . ALA A 1 191 ? 33.240 11.967 -0.295 1.00 96.31 191 ALA A N 1
ATOM 1481 C CA . ALA A 1 191 ? 32.720 12.717 -1.437 1.00 96.31 191 ALA A CA 1
ATOM 1482 C C . ALA A 1 191 ? 31.675 13.791 -1.066 1.00 96.31 191 ALA A C 1
ATOM 1484 O O . ALA A 1 191 ? 31.280 14.578 -1.930 1.00 96.31 191 ALA A O 1
ATOM 1485 N N . LEU A 1 192 ? 31.201 13.834 0.184 1.00 95.25 192 LEU A N 1
ATOM 1486 C CA . LEU A 1 192 ? 30.239 14.841 0.633 1.00 95.25 192 LEU A CA 1
ATOM 1487 C C . LEU A 1 192 ? 30.899 16.217 0.786 1.00 95.25 192 LEU A C 1
ATOM 1489 O O . LEU A 1 192 ? 32.014 16.338 1.294 1.00 95.25 192 LEU A O 1
ATOM 1493 N N . SER A 1 193 ? 30.169 17.279 0.434 1.00 97.94 193 SER A N 1
ATOM 1494 C CA . SER A 1 193 ? 30.582 18.642 0.783 1.00 97.94 193 SER A CA 1
ATOM 1495 C C . SER A 1 193 ? 30.561 18.851 2.301 1.00 97.94 193 SER A C 1
ATOM 1497 O O . SER A 1 193 ? 29.887 18.127 3.045 1.00 97.94 193 SER A O 1
ATOM 1499 N N . PHE A 1 194 ? 31.258 19.885 2.776 1.00 96.94 194 PHE A N 1
ATOM 1500 C CA . PHE A 1 194 ? 31.235 20.256 4.190 1.00 96.94 194 PHE A CA 1
ATOM 1501 C C . PHE A 1 194 ? 29.803 20.517 4.693 1.00 96.94 194 PHE A C 1
ATOM 1503 O O . PHE A 1 194 ? 29.422 20.035 5.761 1.00 96.94 194 PHE A O 1
ATOM 1510 N N . GLU A 1 195 ? 28.981 21.222 3.911 1.00 97.81 195 GLU A N 1
ATOM 1511 C CA . GLU A 1 195 ? 27.585 21.522 4.248 1.00 97.81 195 GLU A CA 1
ATOM 1512 C C . GLU A 1 195 ? 26.737 20.251 4.322 1.00 97.81 195 GLU A C 1
ATOM 1514 O O . GLU A 1 195 ? 25.966 20.084 5.268 1.00 97.81 195 GLU A O 1
ATOM 1519 N N . GLN A 1 196 ? 26.894 19.339 3.356 1.00 97.12 196 GLN A N 1
ATOM 1520 C CA . GLN A 1 196 ? 26.179 18.062 3.339 1.00 97.12 196 GLN A CA 1
ATOM 1521 C C . GLN A 1 196 ? 26.538 17.212 4.560 1.00 97.12 196 GLN A C 1
ATOM 1523 O O . GLN A 1 196 ? 25.646 16.688 5.228 1.00 97.12 196 GLN A O 1
ATOM 1528 N N . ASN A 1 197 ? 27.829 17.121 4.884 1.00 96.31 197 ASN A N 1
ATOM 1529 C CA . ASN A 1 197 ? 28.317 16.362 6.030 1.00 96.31 197 ASN A CA 1
ATOM 1530 C C . ASN A 1 197 ? 27.820 16.968 7.355 1.00 96.31 197 ASN A C 1
ATOM 1532 O O . ASN A 1 197 ? 27.250 16.266 8.192 1.00 96.31 197 ASN A O 1
ATOM 1536 N N . SER A 1 198 ? 27.927 18.291 7.512 1.00 97.25 198 SER A N 1
ATOM 1537 C CA . SER A 1 198 ? 27.426 19.014 8.687 1.00 97.25 198 SER A CA 1
ATOM 1538 C C . SER A 1 198 ? 25.919 18.812 8.887 1.00 97.25 198 SER A C 1
ATOM 1540 O O . SER A 1 198 ? 25.473 18.441 9.979 1.00 97.25 198 SER A O 1
ATOM 1542 N N . HIS A 1 199 ? 25.127 18.970 7.822 1.00 97.38 199 HIS A N 1
ATOM 1543 C CA . HIS A 1 199 ? 23.677 18.804 7.879 1.00 97.38 199 HIS A CA 1
ATOM 1544 C C . HIS A 1 199 ? 23.272 17.359 8.198 1.00 97.38 199 HIS A C 1
ATOM 1546 O O . HIS A 1 199 ? 22.417 17.129 9.058 1.00 97.38 199 HIS A O 1
ATOM 1552 N N . LEU A 1 200 ? 23.902 16.373 7.554 1.00 95.81 200 LEU A N 1
ATOM 1553 C CA . LEU A 1 200 ? 23.626 14.961 7.808 1.00 95.81 200 LEU A CA 1
ATOM 1554 C C . LEU A 1 200 ? 24.019 14.567 9.240 1.00 95.81 200 LEU A C 1
ATOM 1556 O O . LEU A 1 200 ? 23.231 13.923 9.933 1.00 95.81 200 LEU A O 1
ATOM 1560 N N . SER A 1 201 ? 25.181 15.019 9.723 1.00 95.94 201 SER A N 1
ATOM 1561 C CA . SER A 1 201 ? 25.641 14.790 11.098 1.00 95.94 201 SER A CA 1
ATOM 1562 C C . SER A 1 201 ? 24.653 15.339 12.131 1.00 95.94 201 SER A C 1
ATOM 1564 O O . SER A 1 201 ? 24.333 14.652 13.103 1.00 95.94 201 SER A O 1
ATOM 1566 N N . ALA A 1 202 ? 24.126 16.550 11.919 1.00 97.62 202 ALA A N 1
ATOM 1567 C CA . ALA A 1 202 ? 23.135 17.155 12.807 1.00 97.62 202 ALA A CA 1
ATOM 1568 C C . ALA A 1 202 ? 21.835 16.332 12.869 1.00 97.62 202 ALA A C 1
ATOM 1570 O O . ALA A 1 202 ? 21.380 15.989 13.962 1.00 97.62 202 ALA A O 1
ATOM 1571 N N . ASN A 1 203 ? 21.286 15.943 11.712 1.00 96.81 203 ASN A N 1
ATOM 1572 C CA . ASN A 1 203 ? 20.066 15.131 11.638 1.00 96.81 203 ASN A CA 1
ATOM 1573 C C . ASN A 1 203 ? 20.253 13.739 12.265 1.00 96.81 203 ASN A C 1
ATOM 1575 O O . ASN A 1 203 ? 19.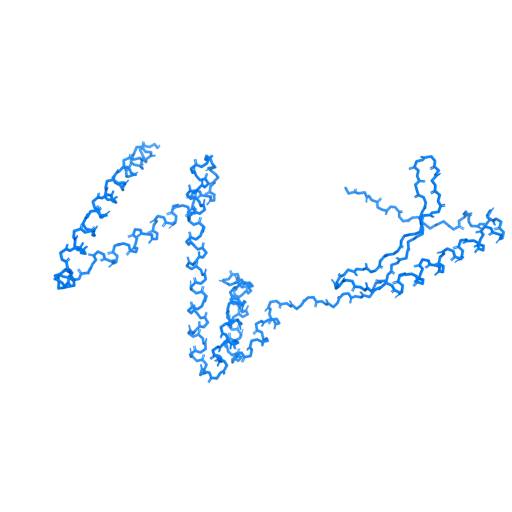377 13.260 12.986 1.00 96.81 203 ASN A O 1
ATOM 1579 N N . ILE A 1 204 ? 21.402 13.090 12.038 1.00 95.88 204 ILE A N 1
ATOM 1580 C CA . ILE A 1 204 ? 21.715 11.788 12.646 1.00 95.88 204 ILE A CA 1
ATOM 1581 C C . ILE A 1 204 ? 21.800 11.912 14.171 1.00 95.88 204 ILE A C 1
ATOM 1583 O O . ILE A 1 204 ? 21.237 11.081 14.882 1.00 95.88 204 ILE A O 1
ATOM 1587 N N . LYS A 1 205 ? 22.452 12.956 14.698 1.00 97.12 205 LYS A N 1
ATOM 1588 C CA . LYS A 1 205 ? 22.534 13.200 16.149 1.00 97.12 205 LYS A CA 1
ATOM 1589 C C . LYS A 1 205 ? 21.156 13.419 16.773 1.00 97.12 205 LYS A C 1
ATOM 1591 O O . LYS A 1 205 ? 20.875 12.857 17.833 1.00 97.12 205 LYS A O 1
ATOM 1596 N N . GLU A 1 206 ? 20.287 14.188 16.118 1.00 97.00 206 GLU A N 1
ATOM 1597 C CA . GLU A 1 206 ? 18.906 14.364 16.572 1.00 97.00 206 GLU A CA 1
ATOM 1598 C C . GLU A 1 206 ? 18.148 13.029 16.575 1.00 97.00 206 GLU A C 1
ATOM 1600 O O . GLU A 1 206 ? 17.514 12.676 17.574 1.00 97.00 206 GLU A O 1
ATOM 1605 N N . LEU A 1 207 ? 18.266 12.246 15.499 1.00 95.38 207 LEU A N 1
ATOM 1606 C CA . LEU A 1 207 ? 17.634 10.935 15.391 1.00 95.38 207 LEU A CA 1
ATOM 1607 C C . LEU A 1 207 ? 18.101 9.983 16.502 1.00 95.38 207 LEU A C 1
ATOM 1609 O O . LEU A 1 207 ? 17.260 9.359 17.147 1.00 95.38 207 LEU A O 1
ATOM 1613 N N . ILE A 1 208 ? 19.408 9.912 16.779 1.00 95.88 208 ILE A N 1
ATOM 1614 C CA . ILE A 1 208 ? 19.972 9.106 17.876 1.00 95.88 208 ILE A CA 1
ATOM 1615 C C . ILE A 1 208 ? 19.331 9.493 19.213 1.00 95.88 208 ILE A C 1
ATOM 1617 O O . ILE A 1 208 ? 18.912 8.619 19.970 1.00 95.88 208 ILE A O 1
ATOM 1621 N N . SER A 1 209 ? 19.189 10.792 19.495 1.00 96.94 209 SER A N 1
ATOM 1622 C CA . SER A 1 209 ? 18.541 11.269 20.723 1.00 96.94 209 SER A CA 1
ATOM 1623 C C . SER A 1 209 ? 17.095 10.766 20.846 1.00 96.94 209 SER A C 1
ATOM 1625 O O . SER A 1 209 ? 16.702 10.248 21.896 1.00 96.94 209 SER A O 1
ATOM 1627 N N . LYS A 1 210 ? 16.306 10.845 19.765 1.00 95.38 210 LYS A N 1
ATOM 1628 C CA . LYS A 1 210 ? 14.914 10.360 19.750 1.00 95.38 210 LYS A CA 1
ATOM 1629 C C . LYS A 1 210 ? 14.825 8.838 19.878 1.00 95.38 210 LYS A C 1
ATOM 1631 O O . LYS A 1 210 ? 13.960 8.346 20.602 1.00 95.38 210 LYS A O 1
ATOM 1636 N N . LEU A 1 211 ? 15.708 8.099 19.207 1.00 95.00 211 LEU A N 1
ATOM 1637 C CA . LEU A 1 211 ? 15.745 6.636 19.272 1.00 95.00 211 LEU A CA 1
ATOM 1638 C C . LEU A 1 211 ? 16.148 6.139 20.662 1.00 95.00 211 LEU A C 1
ATOM 1640 O O . LEU A 1 211 ? 15.525 5.206 21.159 1.00 95.00 211 LEU A O 1
ATOM 1644 N N . ASN A 1 212 ? 17.094 6.801 21.332 1.00 96.31 212 ASN A N 1
ATOM 1645 C CA . ASN A 1 212 ? 17.450 6.485 22.717 1.00 96.31 212 ASN A CA 1
ATOM 1646 C C . ASN A 1 212 ? 16.267 6.706 23.671 1.00 96.31 212 ASN A C 1
ATOM 1648 O O . ASN A 1 212 ? 15.996 5.863 24.523 1.00 96.31 212 ASN A O 1
ATOM 1652 N N . ALA A 1 213 ? 15.515 7.799 23.505 1.00 95.44 213 ALA A N 1
ATOM 1653 C CA . ALA A 1 213 ? 14.311 8.038 24.301 1.00 95.44 213 ALA A CA 1
ATOM 1654 C C . ALA A 1 213 ? 13.242 6.952 24.077 1.00 95.44 213 ALA A C 1
ATOM 1656 O O . ALA A 1 213 ? 12.618 6.489 25.033 1.00 95.44 213 ALA A O 1
ATOM 1657 N N . LEU A 1 214 ? 13.049 6.516 22.828 1.00 94.12 214 LEU A N 1
ATOM 1658 C CA . LEU A 1 214 ? 12.144 5.414 22.508 1.00 94.12 214 LEU A CA 1
ATOM 1659 C C . LEU A 1 214 ? 12.631 4.084 23.101 1.00 94.12 214 LEU A C 1
ATOM 1661 O O . LEU A 1 214 ? 11.823 3.347 23.660 1.00 94.12 214 LEU A O 1
ATOM 1665 N N . LEU A 1 215 ? 13.928 3.785 23.017 1.00 95.50 215 LEU A N 1
ATOM 1666 C CA . LEU A 1 215 ? 14.515 2.570 23.580 1.00 95.50 215 LEU A CA 1
ATOM 1667 C C . LEU A 1 215 ? 14.277 2.489 25.092 1.00 95.50 215 LEU A C 1
ATOM 1669 O O . LEU A 1 215 ? 13.775 1.476 25.569 1.00 95.50 215 LEU A O 1
ATOM 1673 N N . LEU A 1 216 ? 14.517 3.580 25.824 1.00 95.56 216 LEU A N 1
ATOM 1674 C CA . LEU A 1 216 ? 14.238 3.656 27.262 1.00 95.56 216 LEU A CA 1
ATOM 1675 C C . LEU A 1 216 ? 12.760 3.389 27.587 1.00 95.56 216 LEU A C 1
ATOM 1677 O O . LEU A 1 216 ? 12.448 2.719 28.574 1.00 95.56 216 LEU A O 1
ATOM 1681 N N . LEU A 1 217 ? 11.834 3.894 26.762 1.00 93.38 217 LEU A N 1
ATOM 1682 C CA . LEU A 1 217 ? 10.409 3.587 26.906 1.00 93.38 217 LEU A CA 1
ATOM 1683 C C . LEU A 1 217 ? 10.135 2.096 26.681 1.00 93.38 217 LEU A C 1
ATOM 1685 O O . LEU A 1 217 ? 9.414 1.491 27.470 1.00 93.38 217 LEU A O 1
ATOM 1689 N N . LEU A 1 218 ? 10.713 1.487 25.646 1.00 93.75 218 LEU A N 1
ATOM 1690 C CA . LEU A 1 218 ? 10.534 0.060 25.366 1.00 93.75 218 LEU A CA 1
ATOM 1691 C C . LEU A 1 218 ? 11.083 -0.811 26.505 1.00 93.75 218 LEU A C 1
ATOM 1693 O O . LEU A 1 218 ? 10.369 -1.676 27.005 1.00 93.75 218 LEU A O 1
ATOM 1697 N N . GLU A 1 219 ? 12.297 -0.537 26.981 1.00 94.00 219 GLU A N 1
ATOM 1698 C CA . GLU A 1 219 ? 12.949 -1.282 28.068 1.00 94.00 219 GLU A CA 1
ATOM 1699 C C . GLU A 1 219 ? 12.199 -1.181 29.400 1.00 94.00 219 GLU A C 1
ATOM 1701 O O . GLU A 1 219 ? 12.112 -2.151 30.158 1.00 94.00 219 GLU A O 1
ATOM 1706 N N . LYS A 1 220 ? 11.613 -0.014 29.693 1.00 94.00 220 LYS A N 1
ATOM 1707 C CA . LYS A 1 220 ? 10.758 0.178 30.872 1.00 94.00 220 LYS A CA 1
ATOM 1708 C C . LYS A 1 220 ? 9.540 -0.748 30.851 1.00 94.00 220 LYS A C 1
ATOM 1710 O O . LYS A 1 220 ? 9.058 -1.155 31.907 1.00 94.00 220 LYS A O 1
ATOM 1715 N N . HIS A 1 221 ? 9.026 -1.050 29.663 1.00 87.69 221 HIS A N 1
ATOM 1716 C CA . HIS A 1 221 ? 7.802 -1.819 29.471 1.00 87.69 221 HIS A CA 1
ATOM 1717 C C . HIS A 1 221 ? 8.044 -3.286 29.081 1.00 87.69 221 HIS A C 1
ATOM 1719 O O . HIS A 1 221 ? 7.099 -4.064 29.142 1.00 87.69 221 HIS A O 1
ATOM 1725 N N . SER A 1 222 ? 9.279 -3.687 28.758 1.00 80.00 222 SER A N 1
ATOM 1726 C CA . SER A 1 222 ? 9.651 -5.077 28.447 1.00 80.00 222 SER A CA 1
ATOM 1727 C C . SER A 1 222 ? 10.002 -5.927 29.676 1.00 80.00 222 SER A C 1
ATOM 1729 O O . SER A 1 222 ? 10.209 -7.127 29.544 1.00 80.00 222 SER A O 1
ATOM 1731 N N . LYS A 1 223 ? 10.117 -5.314 30.863 1.00 63.53 223 LYS A N 1
ATOM 1732 C CA . LYS A 1 223 ? 10.418 -5.984 32.146 1.00 63.53 223 LYS A CA 1
ATOM 1733 C C . LYS A 1 223 ? 9.165 -6.310 32.981 1.00 63.53 223 LYS A C 1
ATOM 1735 O O . LYS A 1 223 ? 9.284 -6.553 34.179 1.00 63.53 223 LYS A O 1
ATOM 1740 N N . LYS A 1 224 ? 7.979 -6.254 32.373 1.00 51.09 224 LYS A N 1
ATOM 1741 C CA . LYS A 1 224 ? 6.702 -6.695 32.951 1.00 51.09 224 LYS A CA 1
ATOM 1742 C C . LYS A 1 224 ? 6.259 -7.980 32.276 1.00 51.09 224 LYS A C 1
ATOM 1744 O O . LYS A 1 224 ? 5.656 -8.804 32.990 1.00 51.09 224 LYS A O 1
#

Secondary structure (DSSP, 8-state):
---------SSSGGGS-HHHHHHHHHHHHHHHHHHHHSPP-TT--EEEEEEEEEETTEEEEEEEEE----PPPPPHHHHHHHT---HHHHHHHHHHHHTTSS-HHHHHHHHHHHHHH-GGGS-HHHHHHHHHHHHHHHHHHHHHHHHHHHHHHHHTT---HHHHHHHHHHHHHHHHHHHHHHT--HHHHHTS-HHHHHHHHHHHHHHHHHHHHHHHHHHHHHT-

Sequence (224 aa):
MAEEAKGTLKDDVTSISDQGKTSLITLSITATTDVKNKKSKSGKTKKTTVELTEIDGVKYQIVATNEEKSKPRATVEDKIRSIGLVNKVTGTLIEKYKKGEITSNHVRDISKINTIENVTKLASDSQRKLAEIIIENRNIQNDINSSEAAILLLKSGQRDKFVVDTWYRGILRLVQKLRCYAEVSEEAVAALSFEQNSHLSANIKELISKLNALLLLLEKHSKK